Protein AF-A0A4Y2MC21-F1 (afdb_monomer_lite)

pLDDT: mean 85.49, std 12.64, range [47.5, 98.12]

Structure (mmCIF, N/CA/C/O backbone):
data_AF-A0A4Y2MC21-F1
#
_entry.id   AF-A0A4Y2MC21-F1
#
loop_
_atom_site.group_PDB
_atom_site.id
_atom_site.type_symbol
_atom_site.label_atom_id
_atom_site.label_alt_id
_atom_site.label_comp_id
_atom_site.label_asym_id
_atom_site.label_entity_id
_atom_site.label_seq_id
_atom_site.pdbx_PDB_ins_code
_atom_site.Cartn_x
_atom_site.Cartn_y
_atom_site.Cartn_z
_atom_site.occupancy
_atom_site.B_iso_or_equiv
_atom_site.auth_seq_id
_atom_site.auth_comp_id
_atom_site.auth_asym_id
_atom_site.auth_atom_id
_atom_site.pdbx_PDB_model_num
ATOM 1 N N . MET A 1 1 ? 19.719 -9.216 -19.765 1.00 50.78 1 MET A N 1
ATOM 2 C CA . MET A 1 1 ? 19.663 -10.379 -18.854 1.00 50.78 1 MET A CA 1
ATOM 3 C C . MET A 1 1 ? 19.117 -9.849 -17.539 1.00 50.78 1 MET A C 1
ATOM 5 O O . MET A 1 1 ? 19.668 -8.862 -17.078 1.00 50.78 1 MET A O 1
ATOM 9 N N . SER A 1 2 ? 18.000 -10.365 -17.019 1.00 60.88 2 SER A N 1
ATOM 10 C CA . SER A 1 2 ? 17.457 -9.847 -15.757 1.00 60.88 2 SER A CA 1
ATOM 11 C C . SER A 1 2 ? 18.135 -10.533 -14.575 1.00 60.88 2 SER A C 1
ATOM 13 O O . SER A 1 2 ? 18.215 -11.762 -14.547 1.00 60.88 2 SER A O 1
ATOM 15 N N . GLU A 1 3 ? 18.645 -9.746 -13.633 1.00 70.25 3 GLU A N 1
ATOM 16 C CA . GLU A 1 3 ? 19.321 -10.246 -12.440 1.00 70.25 3 GLU A CA 1
ATOM 17 C C . GLU A 1 3 ? 18.343 -10.295 -11.265 1.00 70.25 3 GLU A C 1
ATOM 19 O O . GLU A 1 3 ? 17.519 -9.396 -11.072 1.00 70.25 3 GLU A O 1
ATOM 24 N N . ARG A 1 4 ? 18.420 -11.375 -10.480 1.00 75.38 4 ARG A N 1
ATOM 25 C CA . ARG A 1 4 ? 17.656 -11.498 -9.239 1.00 75.38 4 ARG A CA 1
ATOM 26 C C . ARG A 1 4 ? 18.379 -10.742 -8.139 1.00 75.38 4 ARG A C 1
ATOM 28 O O . ARG A 1 4 ? 19.427 -11.182 -7.679 1.00 75.38 4 ARG A O 1
ATOM 35 N N . VAL A 1 5 ? 17.767 -9.667 -7.669 1.00 77.00 5 VAL A N 1
ATOM 36 C CA . VAL A 1 5 ? 18.330 -8.810 -6.628 1.00 77.00 5 VAL A CA 1
ATOM 37 C C . VAL A 1 5 ? 17.611 -8.989 -5.289 1.00 77.00 5 VAL A C 1
ATOM 39 O O . VAL A 1 5 ? 16.437 -9.378 -5.232 1.00 77.00 5 VAL A O 1
ATOM 42 N N . LYS A 1 6 ? 18.334 -8.723 -4.195 1.00 79.38 6 LYS A N 1
ATOM 43 C CA . LYS A 1 6 ? 17.819 -8.734 -2.816 1.00 79.38 6 LYS A CA 1
ATOM 44 C C . LYS A 1 6 ? 17.798 -7.319 -2.256 1.00 79.38 6 LYS A C 1
ATOM 46 O O . LYS A 1 6 ? 18.692 -6.536 -2.552 1.00 79.38 6 LYS A O 1
ATOM 51 N N . PHE A 1 7 ? 16.798 -7.017 -1.432 1.00 83.12 7 PHE A N 1
ATOM 52 C CA . PHE A 1 7 ? 16.705 -5.725 -0.757 1.00 83.12 7 PHE A CA 1
ATOM 53 C C . PHE A 1 7 ? 17.913 -5.458 0.150 1.00 83.12 7 PHE A C 1
ATOM 55 O O . PHE A 1 7 ? 18.452 -6.366 0.787 1.00 83.12 7 PHE A O 1
ATOM 62 N N . ARG A 1 8 ? 18.273 -4.182 0.265 1.00 82.00 8 ARG A N 1
ATOM 63 C CA . ARG A 1 8 ? 19.210 -3.657 1.256 1.00 82.00 8 ARG A CA 1
ATOM 64 C C . ARG A 1 8 ? 18.549 -3.559 2.622 1.00 82.00 8 ARG A C 1
ATOM 66 O O . ARG A 1 8 ? 17.757 -2.660 2.883 1.00 82.00 8 ARG A O 1
ATOM 73 N N . PHE A 1 9 ? 18.865 -4.500 3.499 1.00 81.94 9 PHE A N 1
ATOM 74 C CA . PHE A 1 9 ? 18.257 -4.576 4.829 1.00 81.94 9 PHE A CA 1
ATOM 75 C C . PHE A 1 9 ? 18.834 -3.562 5.823 1.00 81.94 9 PHE A C 1
ATOM 77 O O . PHE A 1 9 ? 18.177 -3.237 6.802 1.00 81.94 9 PHE A O 1
ATOM 84 N N . ASP A 1 10 ? 20.046 -3.063 5.573 1.00 80.50 10 ASP A N 1
ATOM 85 C CA . ASP A 1 10 ? 20.775 -2.118 6.430 1.00 80.50 10 ASP A CA 1
ATOM 86 C C . ASP A 1 10 ? 20.113 -0.735 6.534 1.00 80.50 10 ASP A C 1
ATOM 88 O O . ASP A 1 10 ? 20.423 0.029 7.444 1.00 80.50 10 ASP A O 1
ATOM 92 N N . LEU A 1 11 ? 19.195 -0.419 5.619 1.00 78.44 11 LEU A N 1
ATOM 93 C CA . LEU A 1 11 ? 18.495 0.865 5.557 1.00 78.44 11 LEU A CA 1
ATOM 94 C C . LEU A 1 11 ? 17.250 0.941 6.452 1.00 78.44 11 LEU A C 1
ATOM 96 O O . LEU A 1 11 ? 16.635 2.006 6.534 1.00 78.44 11 LEU A O 1
ATOM 100 N N . PHE A 1 12 ? 16.845 -0.170 7.071 1.00 84.94 12 PHE A N 1
ATOM 101 C CA . PHE A 1 12 ? 15.548 -0.300 7.733 1.00 84.94 12 PHE A CA 1
ATOM 102 C C . PHE A 1 12 ? 15.681 -0.873 9.141 1.00 84.94 12 PHE A C 1
ATOM 104 O O . PHE A 1 12 ? 16.667 -1.533 9.472 1.00 84.94 12 PHE A O 1
ATOM 111 N N . ASP A 1 13 ? 14.666 -0.637 9.974 1.00 84.56 13 ASP A N 1
ATOM 112 C CA . ASP A 1 13 ? 14.594 -1.274 11.285 1.00 84.56 13 ASP A CA 1
ATOM 113 C C . ASP A 1 13 ? 14.494 -2.814 11.150 1.00 84.56 13 ASP A C 1
ATOM 115 O O . ASP A 1 13 ? 14.076 -3.316 10.097 1.00 84.56 13 ASP A O 1
ATOM 119 N N . PRO A 1 14 ? 14.863 -3.580 12.195 1.00 87.56 14 PRO A N 1
ATOM 120 C CA . PRO A 1 14 ? 14.917 -5.040 12.137 1.00 87.56 14 PRO A CA 1
ATOM 121 C C . PRO A 1 14 ? 13.622 -5.716 11.674 1.00 87.56 14 PRO A C 1
ATOM 123 O O . PRO A 1 14 ? 13.685 -6.721 10.963 1.00 87.56 14 PRO A O 1
ATOM 126 N N . ASP A 1 15 ? 12.460 -5.172 12.035 1.00 87.88 15 ASP A N 1
ATOM 127 C CA . ASP A 1 15 ? 11.168 -5.766 11.710 1.00 87.88 15 ASP A CA 1
ATOM 128 C C . ASP A 1 15 ? 10.811 -5.548 10.237 1.00 87.88 15 ASP A C 1
ATOM 130 O O . ASP A 1 15 ? 10.404 -6.487 9.547 1.00 87.88 15 ASP A O 1
ATOM 134 N N . ILE A 1 16 ? 11.013 -4.332 9.716 1.00 90.56 16 ILE A N 1
ATOM 135 C CA . ILE A 1 16 ? 10.836 -4.053 8.284 1.00 90.56 16 ILE A CA 1
ATOM 136 C C . ILE A 1 16 ? 11.855 -4.850 7.468 1.00 90.56 16 ILE A C 1
ATOM 138 O O . ILE A 1 16 ? 11.488 -5.494 6.485 1.00 90.56 16 ILE A O 1
ATOM 142 N N . ALA A 1 17 ? 13.116 -4.894 7.902 1.00 90.00 17 ALA A N 1
ATOM 143 C CA . ALA A 1 17 ? 14.146 -5.710 7.272 1.00 90.00 17 ALA A CA 1
ATOM 144 C C . ALA A 1 17 ? 13.755 -7.196 7.214 1.00 90.00 17 ALA A C 1
ATOM 146 O O . ALA A 1 17 ? 14.005 -7.851 6.199 1.00 90.00 17 ALA A O 1
ATOM 147 N N . GLN A 1 18 ? 13.119 -7.735 8.259 1.00 90.38 18 GLN A N 1
ATOM 148 C CA . GLN A 1 18 ? 12.634 -9.114 8.260 1.00 90.38 18 GLN A CA 1
ATOM 149 C C . GLN A 1 18 ? 11.510 -9.328 7.239 1.00 90.38 18 GLN A C 1
ATOM 151 O O . GLN A 1 18 ? 11.563 -10.290 6.472 1.00 90.38 18 GLN A O 1
ATOM 156 N N . ILE A 1 19 ? 10.552 -8.399 7.144 1.00 91.12 19 ILE A N 1
ATOM 157 C CA . ILE A 1 19 ? 9.501 -8.448 6.115 1.00 91.12 19 ILE A CA 1
ATOM 158 C C . ILE A 1 19 ? 10.122 -8.488 4.713 1.00 91.12 19 ILE A C 1
ATOM 160 O O . ILE A 1 19 ? 9.703 -9.296 3.883 1.00 91.12 19 ILE A O 1
ATOM 164 N N . LEU A 1 20 ? 11.140 -7.660 4.452 1.00 89.75 20 LEU A N 1
ATOM 165 C CA . LEU A 1 20 ? 11.838 -7.627 3.162 1.00 89.75 20 LEU A CA 1
ATOM 166 C C . LEU A 1 20 ? 12.602 -8.928 2.867 1.00 89.75 20 LEU A C 1
ATOM 168 O O . LEU A 1 20 ? 12.640 -9.354 1.713 1.00 89.75 20 LEU A O 1
ATOM 172 N N . LYS A 1 21 ? 13.190 -9.583 3.880 1.00 87.19 21 LYS A N 1
ATOM 173 C CA . LYS A 1 21 ? 13.872 -10.886 3.728 1.00 87.19 21 LYS A CA 1
ATOM 174 C C . LYS A 1 21 ? 12.912 -12.008 3.347 1.00 87.19 21 LYS A C 1
ATOM 176 O O . LYS A 1 21 ? 13.279 -12.880 2.562 1.00 87.19 21 LYS A O 1
ATOM 181 N N . ASP A 1 22 ? 11.695 -11.972 3.881 1.00 84.31 22 ASP A N 1
ATOM 182 C CA . ASP A 1 22 ? 10.669 -12.992 3.639 1.00 84.31 22 ASP A CA 1
ATOM 183 C C . ASP A 1 22 ? 9.989 -12.845 2.264 1.00 84.31 22 ASP A C 1
ATOM 185 O O . ASP A 1 22 ? 9.180 -13.691 1.850 1.00 84.31 22 ASP A O 1
ATOM 189 N N . CYS A 1 23 ? 10.297 -11.761 1.550 1.00 79.56 23 CYS A N 1
ATOM 190 C CA . CYS A 1 23 ? 9.799 -11.488 0.213 1.00 79.56 23 CYS A CA 1
ATOM 191 C C . CYS A 1 23 ? 10.636 -12.194 -0.862 1.00 79.56 23 CYS A C 1
ATOM 193 O O . CYS A 1 23 ? 11.843 -12.391 -0.739 1.00 79.56 23 CYS A O 1
ATOM 195 N N . SER A 1 24 ? 9.974 -12.589 -1.952 1.00 65.81 24 SER A N 1
ATOM 196 C CA . SER A 1 24 ? 10.647 -13.133 -3.136 1.00 65.81 24 SER A CA 1
ATOM 197 C C . SER A 1 24 ? 11.583 -12.092 -3.767 1.00 65.81 24 SER A C 1
ATOM 199 O O . SER A 1 24 ? 11.351 -10.891 -3.646 1.00 65.81 24 SER A O 1
ATOM 201 N N . TYR A 1 25 ? 12.624 -12.558 -4.463 1.00 66.38 25 TYR A N 1
ATOM 202 C CA . TYR A 1 25 ? 13.549 -11.703 -5.216 1.00 66.38 25 TYR A CA 1
ATOM 203 C C . TYR A 1 25 ? 12.811 -10.854 -6.266 1.00 66.38 25 TYR A C 1
ATOM 205 O O . TYR A 1 25 ? 11.830 -11.307 -6.862 1.00 66.38 25 TYR A O 1
ATOM 213 N N . ILE A 1 26 ? 13.327 -9.651 -6.534 1.00 76.94 26 ILE A N 1
ATOM 214 C CA . ILE A 1 26 ? 12.920 -8.847 -7.693 1.00 76.94 26 ILE A CA 1
ATOM 215 C C . ILE A 1 26 ? 13.870 -9.119 -8.850 1.00 76.94 26 ILE A C 1
ATOM 217 O O . ILE A 1 26 ? 15.052 -9.381 -8.657 1.00 76.94 26 ILE A O 1
ATOM 221 N N . SER A 1 27 ? 13.324 -9.078 -10.058 1.00 77.06 27 SER A N 1
ATOM 222 C CA . SER A 1 27 ? 14.065 -9.083 -11.314 1.00 77.06 27 SER A CA 1
ATOM 223 C C . SER A 1 27 ? 14.254 -7.639 -11.792 1.00 77.06 27 SER A C 1
ATOM 225 O O . SER A 1 27 ? 13.263 -6.956 -12.046 1.00 77.06 27 SER A O 1
ATOM 227 N N . LEU A 1 28 ? 15.505 -7.174 -11.873 1.00 77.88 28 LEU A N 1
ATOM 228 C CA . LEU A 1 28 ? 15.868 -5.889 -12.487 1.00 77.88 28 LEU A CA 1
ATOM 229 C C . LEU A 1 28 ? 16.612 -6.111 -13.816 1.00 77.88 28 LEU A C 1
ATOM 231 O O . LEU A 1 28 ? 17.247 -7.159 -13.978 1.00 77.88 28 LEU A O 1
ATOM 235 N N . PRO A 1 29 ? 16.550 -5.170 -14.777 1.00 85.69 29 PRO A N 1
ATOM 236 C CA . PRO A 1 29 ? 15.648 -4.015 -14.815 1.00 85.69 29 PRO A CA 1
ATOM 237 C C . PRO A 1 29 ? 14.179 -4.447 -14.965 1.00 85.69 29 PRO A C 1
ATOM 239 O O . PRO A 1 29 ? 13.898 -5.559 -15.417 1.00 85.69 29 PRO A O 1
ATOM 242 N N . PHE A 1 30 ? 13.236 -3.579 -14.597 1.00 88.62 30 PHE A N 1
ATOM 243 C CA . PHE A 1 30 ? 11.820 -3.833 -14.852 1.00 88.62 30 PHE A CA 1
ATOM 244 C C . PHE A 1 30 ? 11.526 -3.702 -16.346 1.00 88.62 30 PHE A C 1
ATOM 246 O O . PHE A 1 30 ? 11.812 -2.677 -16.962 1.00 88.62 30 PHE A O 1
ATOM 253 N N . VAL A 1 31 ? 10.930 -4.748 -16.917 1.00 90.81 31 VAL A N 1
ATOM 254 C CA . VAL A 1 31 ? 10.482 -4.794 -18.315 1.00 90.81 31 VAL A CA 1
ATOM 255 C C . VAL A 1 31 ? 9.034 -5.279 -18.330 1.00 90.81 31 VAL A C 1
ATOM 257 O O . VAL A 1 31 ? 8.730 -6.416 -18.687 1.00 90.81 31 VAL A O 1
ATOM 260 N N . LEU A 1 32 ? 8.132 -4.431 -17.838 1.00 93.06 32 LEU A N 1
ATOM 261 C CA . LEU A 1 32 ? 6.708 -4.732 -17.752 1.00 93.06 32 LEU A CA 1
ATOM 262 C C . LEU A 1 32 ? 6.048 -4.429 -19.104 1.00 93.06 32 LEU A C 1
ATOM 264 O O . LEU A 1 32 ? 5.991 -3.279 -19.537 1.00 93.06 32 LEU A O 1
ATOM 268 N N . SER A 1 33 ? 5.565 -5.463 -19.793 1.00 93.75 33 SER A N 1
ATOM 269 C CA . SER A 1 33 ? 4.991 -5.329 -21.136 1.00 93.75 33 SER A CA 1
ATOM 270 C C . SER A 1 33 ? 3.695 -4.506 -21.140 1.00 93.75 33 SER A C 1
ATOM 272 O O . SER A 1 33 ? 2.849 -4.629 -20.255 1.00 93.75 33 SER A O 1
ATOM 274 N N . GLY A 1 34 ? 3.511 -3.652 -22.149 1.00 92.06 34 GLY A N 1
ATOM 275 C CA . GLY A 1 34 ? 2.347 -2.756 -22.233 1.00 92.06 34 GLY A CA 1
ATOM 276 C C . GLY A 1 34 ? 2.368 -1.578 -21.247 1.00 92.06 34 GLY A C 1
ATOM 277 O O . GLY A 1 34 ? 1.382 -0.846 -21.156 1.00 92.06 34 GLY A O 1
ATOM 278 N N . VAL A 1 35 ? 3.484 -1.389 -20.538 1.00 95.75 35 VAL A N 1
ATOM 279 C CA . VAL A 1 35 ? 3.836 -0.169 -19.802 1.00 95.75 35 VAL A CA 1
ATOM 280 C C . VAL A 1 35 ? 4.885 0.588 -20.617 1.00 95.75 35 VAL A C 1
ATOM 282 O O . VAL A 1 35 ? 5.753 -0.029 -21.230 1.00 95.75 35 VAL A O 1
ATOM 285 N N . ASN A 1 36 ? 4.812 1.919 -20.631 1.00 93.00 36 ASN A N 1
ATOM 286 C CA . ASN A 1 36 ? 5.760 2.768 -21.355 1.00 93.00 36 ASN A CA 1
ATOM 287 C C . ASN A 1 36 ? 7.218 2.519 -20.917 1.00 93.00 36 ASN A C 1
ATOM 289 O O . ASN A 1 36 ? 7.506 2.423 -19.722 1.00 93.00 36 ASN A O 1
ATOM 293 N N . ASP A 1 37 ? 8.149 2.514 -21.876 1.00 94.94 37 ASP A N 1
ATOM 294 C CA . ASP A 1 37 ? 9.582 2.289 -21.620 1.00 94.94 37 ASP A CA 1
ATOM 295 C C . ASP A 1 37 ? 10.174 3.303 -20.637 1.00 94.94 37 ASP A C 1
ATOM 297 O O . ASP A 1 37 ? 10.996 2.957 -19.790 1.00 94.94 37 ASP A O 1
ATOM 301 N N . GLU A 1 38 ? 9.717 4.555 -20.692 1.00 95.00 38 GLU A N 1
ATOM 302 C CA . GLU A 1 38 ? 10.152 5.589 -19.758 1.00 95.00 38 GLU A CA 1
ATOM 303 C C . GLU A 1 38 ? 9.727 5.293 -18.314 1.00 95.00 38 GLU A C 1
ATOM 305 O O . GLU A 1 38 ? 10.533 5.459 -17.399 1.00 95.00 38 GLU A O 1
ATOM 310 N N . VAL A 1 39 ? 8.509 4.779 -18.109 1.00 96.50 39 VAL A N 1
ATOM 311 C CA . VAL A 1 39 ? 8.020 4.369 -16.784 1.00 96.50 39 VAL A CA 1
ATOM 312 C C . VAL A 1 39 ? 8.807 3.161 -16.280 1.00 96.50 39 VAL A C 1
ATOM 314 O O . VAL A 1 39 ? 9.244 3.160 -15.132 1.00 96.50 39 VAL A O 1
ATOM 317 N N . ASN A 1 40 ? 9.061 2.168 -17.141 1.00 95.44 40 ASN A N 1
ATOM 318 C CA . ASN A 1 40 ? 9.906 1.014 -16.815 1.00 95.44 40 ASN A CA 1
ATOM 319 C C . ASN A 1 40 ? 11.327 1.442 -16.403 1.00 95.44 40 ASN A C 1
ATOM 321 O O . ASN A 1 40 ? 11.850 0.978 -15.386 1.00 95.44 40 ASN A O 1
ATOM 325 N N . ARG A 1 41 ? 11.939 2.372 -17.147 1.00 94.38 41 ARG A N 1
ATOM 326 C CA . ARG A 1 41 ? 13.271 2.925 -16.854 1.00 94.38 41 ARG A CA 1
ATOM 327 C C . ARG A 1 41 ? 13.290 3.698 -15.535 1.00 94.38 41 ARG A C 1
ATOM 329 O O . ARG A 1 41 ? 14.200 3.505 -14.731 1.00 94.38 41 ARG A O 1
ATOM 336 N N . LEU A 1 42 ? 12.297 4.557 -15.302 1.00 94.88 42 LEU A N 1
ATOM 337 C CA . LEU A 1 42 ? 12.211 5.370 -14.090 1.00 94.88 42 LEU A CA 1
ATOM 338 C C . LEU A 1 42 ? 11.998 4.490 -12.852 1.00 94.88 42 LEU A C 1
ATOM 340 O O . LEU A 1 42 ? 12.753 4.600 -11.888 1.00 94.88 42 LEU A O 1
ATOM 344 N N . LEU A 1 43 ? 11.056 3.543 -12.924 1.00 95.12 43 LEU A N 1
ATOM 345 C CA . LEU A 1 43 ? 10.793 2.571 -11.863 1.00 95.12 43 LEU A CA 1
ATOM 346 C C . LEU A 1 43 ? 12.020 1.698 -11.568 1.00 95.12 43 LEU A C 1
ATOM 348 O O . LEU A 1 43 ? 12.308 1.427 -10.403 1.00 95.12 43 LEU A O 1
ATOM 352 N N . THR A 1 44 ? 12.758 1.283 -12.603 1.00 92.94 44 THR A N 1
ATOM 353 C CA . THR A 1 44 ? 14.020 0.540 -12.450 1.00 92.94 44 THR A CA 1
ATOM 354 C C . THR A 1 44 ? 15.030 1.352 -11.653 1.00 92.94 44 THR A C 1
ATOM 356 O O . THR A 1 44 ? 15.528 0.864 -10.642 1.00 92.94 44 THR A O 1
ATOM 359 N N . GLY A 1 45 ? 15.262 2.609 -12.042 1.00 91.50 45 GLY A N 1
ATOM 360 C CA . GLY A 1 45 ? 16.191 3.487 -11.334 1.00 91.50 45 GLY A CA 1
ATOM 361 C C . GLY A 1 45 ? 15.782 3.767 -9.883 1.00 91.50 45 GLY A C 1
ATOM 362 O O . GLY A 1 45 ? 16.647 3.911 -9.024 1.00 91.50 45 GLY A O 1
ATOM 363 N N . CYS A 1 46 ? 14.479 3.822 -9.582 1.00 92.25 46 CYS A N 1
ATOM 364 C CA . CYS A 1 46 ? 13.992 3.907 -8.202 1.00 92.25 46 CYS A CA 1
ATOM 365 C C . CYS A 1 46 ? 14.253 2.617 -7.420 1.00 92.25 46 CYS A C 1
ATOM 367 O O . CYS A 1 46 ? 14.656 2.673 -6.261 1.00 92.25 46 CYS A O 1
ATOM 369 N N . GLY A 1 47 ? 14.032 1.461 -8.051 1.00 90.12 47 GLY A N 1
ATOM 370 C CA . GLY A 1 47 ? 14.307 0.160 -7.456 1.00 90.12 47 GLY A CA 1
ATOM 371 C C . GLY A 1 47 ? 15.776 0.021 -7.075 1.00 90.12 47 GLY A C 1
ATOM 372 O O . GLY A 1 47 ? 16.071 -0.337 -5.941 1.00 90.12 47 GLY A O 1
ATOM 373 N N . GLU A 1 48 ? 16.693 0.356 -7.986 1.00 88.12 48 GLU A N 1
ATOM 374 C CA . GLU A 1 48 ? 18.145 0.219 -7.798 1.00 88.12 48 GLU A CA 1
ATOM 375 C C . GLU A 1 48 ? 18.660 0.823 -6.482 1.00 88.12 48 GLU A C 1
ATOM 377 O O . GLU A 1 48 ? 19.520 0.212 -5.855 1.00 88.12 48 GLU A O 1
ATOM 382 N N . VAL A 1 49 ? 18.082 1.935 -6.001 1.00 87.94 49 VAL A N 1
ATOM 383 C CA . VAL A 1 49 ? 18.405 2.558 -4.695 1.00 87.94 49 VAL A CA 1
ATOM 384 C C . VAL A 1 49 ? 18.304 1.568 -3.524 1.00 87.94 49 VAL A C 1
ATOM 386 O O . VAL A 1 49 ? 19.055 1.653 -2.550 1.00 87.94 49 VAL A O 1
ATOM 389 N N . PHE A 1 50 ? 17.388 0.605 -3.619 1.00 86.81 50 PHE A N 1
ATOM 390 C CA . PHE A 1 50 ? 17.084 -0.368 -2.575 1.00 86.81 50 PHE A CA 1
ATOM 391 C C . PHE A 1 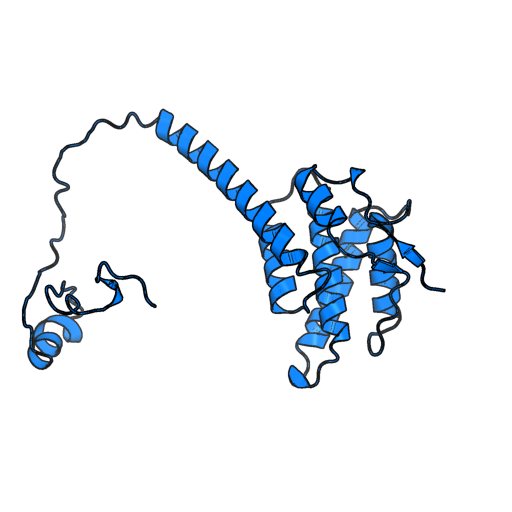50 ? 17.720 -1.744 -2.799 1.00 86.81 50 PHE A C 1
ATOM 393 O O . PHE A 1 50 ? 17.543 -2.616 -1.946 1.00 86.81 50 PHE A O 1
ATOM 400 N N . PHE A 1 51 ? 18.445 -1.960 -3.901 1.00 81.50 51 PHE A N 1
ATOM 401 C CA . PHE A 1 51 ? 18.997 -3.273 -4.271 1.00 81.50 51 PHE A CA 1
ATOM 402 C C . PHE A 1 51 ? 20.506 -3.271 -4.492 1.00 81.50 51 PHE A C 1
ATOM 404 O O . PHE A 1 51 ? 21.184 -4.183 -4.030 1.00 81.50 51 PHE A O 1
ATOM 411 N N . ASP A 1 52 ? 21.029 -2.258 -5.175 1.00 69.31 52 ASP A N 1
ATOM 412 C CA . ASP A 1 52 ? 22.445 -2.147 -5.515 1.00 69.31 52 ASP A CA 1
ATOM 413 C C . ASP A 1 52 ? 22.975 -0.801 -4.996 1.00 69.31 52 ASP A C 1
ATOM 415 O O . ASP A 1 52 ? 22.194 0.083 -4.644 1.00 69.31 52 ASP A O 1
ATOM 419 N N . ARG A 1 53 ? 24.291 -0.613 -4.864 1.00 59.06 53 ARG A N 1
ATOM 420 C CA . ARG A 1 53 ? 24.892 0.654 -4.390 1.00 59.06 53 ARG A CA 1
ATOM 421 C C . ARG A 1 53 ? 24.735 1.784 -5.431 1.00 59.06 53 ARG A C 1
ATOM 423 O O . ARG A 1 53 ? 25.728 2.366 -5.858 1.00 59.06 53 ARG A O 1
ATOM 430 N N . ASN A 1 54 ? 23.510 2.104 -5.851 1.00 58.59 54 ASN A N 1
ATOM 431 C CA . ASN A 1 54 ? 23.236 3.196 -6.775 1.00 58.59 54 ASN A CA 1
ATOM 432 C C . ASN A 1 54 ? 23.221 4.546 -6.032 1.00 58.59 54 ASN A C 1
ATOM 434 O O . ASN A 1 54 ? 22.663 4.689 -4.947 1.00 58.59 54 ASN A O 1
ATOM 438 N N . THR A 1 55 ? 23.878 5.529 -6.642 1.00 54.59 55 THR A N 1
ATOM 439 C CA . THR A 1 55 ? 24.221 6.874 -6.158 1.00 54.59 55 THR A CA 1
ATOM 440 C C . THR A 1 55 ? 23.061 7.871 -6.188 1.00 54.59 55 THR A C 1
ATOM 442 O O . THR A 1 55 ? 23.252 9.042 -5.857 1.00 54.59 55 THR A O 1
ATOM 445 N N . LYS A 1 56 ? 21.857 7.442 -6.589 1.00 62.66 56 LYS A N 1
ATOM 446 C CA . LYS A 1 56 ? 20.667 8.296 -6.569 1.00 62.66 56 LYS A CA 1
ATOM 447 C C . LYS A 1 56 ? 20.279 8.639 -5.131 1.00 62.66 56 LYS A C 1
ATOM 449 O O . LYS A 1 56 ? 19.990 7.761 -4.322 1.00 62.66 56 LYS A O 1
ATOM 454 N N . ASP A 1 57 ? 20.225 9.936 -4.850 1.00 78.94 57 ASP A N 1
ATOM 455 C CA . ASP A 1 57 ? 19.700 10.476 -3.599 1.00 78.94 57 ASP A CA 1
ATOM 456 C C . ASP A 1 57 ? 18.236 10.030 -3.385 1.00 78.94 57 ASP A C 1
ATOM 458 O O . ASP A 1 57 ? 17.430 10.007 -4.324 1.00 78.94 57 ASP A O 1
ATOM 462 N N . LEU A 1 58 ? 17.876 9.701 -2.139 1.00 85.88 58 LEU A N 1
ATOM 463 C CA . LEU A 1 58 ? 16.509 9.381 -1.717 1.00 85.88 58 LEU A CA 1
ATOM 464 C C . LEU A 1 58 ? 15.523 10.498 -2.086 1.00 85.88 58 LEU A C 1
ATOM 466 O O . LEU A 1 58 ? 14.356 10.212 -2.359 1.00 85.88 58 LEU A O 1
ATOM 470 N N . ILE A 1 59 ? 15.983 11.754 -2.128 1.00 87.12 59 ILE A N 1
ATOM 471 C CA . ILE A 1 59 ? 15.177 12.902 -2.566 1.00 87.12 59 ILE A CA 1
ATOM 472 C C . ILE A 1 59 ? 14.803 12.763 -4.046 1.00 87.12 59 ILE A C 1
ATOM 474 O O . ILE A 1 59 ? 13.624 12.857 -4.395 1.00 87.12 59 ILE A O 1
ATOM 478 N N . GLN A 1 60 ? 15.778 12.476 -4.915 1.00 90.38 60 GLN A N 1
ATOM 479 C CA . GLN A 1 60 ? 15.512 12.265 -6.338 1.00 90.38 60 GLN A CA 1
ATOM 480 C C . GLN A 1 60 ? 14.626 11.036 -6.553 1.00 90.38 60 GLN A C 1
ATOM 482 O O . GLN A 1 60 ? 13.666 11.103 -7.315 1.00 90.38 60 GLN A O 1
ATOM 487 N N . CYS A 1 61 ? 14.891 9.942 -5.832 1.00 92.25 61 CYS A N 1
ATOM 488 C CA . CYS A 1 61 ? 14.061 8.740 -5.887 1.00 92.25 61 CYS A CA 1
ATOM 489 C C . CYS A 1 61 ? 12.598 9.051 -5.534 1.00 92.25 61 CYS A C 1
ATOM 491 O O . CYS A 1 61 ? 11.685 8.639 -6.245 1.00 92.25 61 CYS A O 1
ATOM 493 N N . ARG A 1 62 ? 12.357 9.853 -4.490 1.00 92.00 62 ARG A N 1
ATOM 494 C CA . ARG A 1 62 ? 11.008 10.273 -4.083 1.00 92.00 62 ARG A CA 1
ATOM 495 C C . ARG A 1 62 ? 10.295 11.089 -5.167 1.00 92.00 62 ARG A C 1
ATOM 497 O O . ARG A 1 62 ? 9.097 10.890 -5.372 1.00 92.00 62 ARG A O 1
ATOM 504 N N . ASN A 1 63 ? 11.010 11.982 -5.851 1.00 93.88 63 ASN A N 1
ATOM 505 C CA . ASN A 1 63 ? 10.463 12.773 -6.956 1.00 93.88 63 ASN A CA 1
ATOM 506 C C . ASN A 1 63 ? 10.130 11.893 -8.167 1.00 93.88 63 ASN A C 1
ATOM 508 O O . ASN A 1 63 ? 9.019 11.969 -8.689 1.00 93.88 63 ASN A O 1
ATOM 512 N N . ASP A 1 64 ? 11.047 11.006 -8.553 1.00 95.75 64 ASP A N 1
ATOM 513 C CA . ASP A 1 64 ? 10.853 10.037 -9.636 1.00 95.75 64 ASP A CA 1
ATOM 514 C C . ASP A 1 64 ? 9.632 9.139 -9.352 1.00 95.75 64 ASP A C 1
ATOM 516 O O . ASP A 1 64 ? 8.768 8.953 -10.206 1.00 95.75 64 ASP A O 1
ATOM 520 N N . LEU A 1 65 ? 9.494 8.646 -8.116 1.00 96.75 65 LEU A N 1
ATOM 521 C CA . LEU A 1 65 ? 8.356 7.826 -7.690 1.00 96.75 65 LEU A CA 1
ATOM 522 C C . LEU A 1 65 ? 7.028 8.578 -7.729 1.00 96.75 65 LEU A C 1
ATOM 524 O O . LEU A 1 65 ? 6.001 7.974 -8.032 1.00 96.75 65 LEU A O 1
ATOM 528 N N . LYS A 1 66 ? 7.028 9.883 -7.430 1.00 96.50 66 LYS A N 1
ATOM 529 C CA . LYS A 1 66 ? 5.830 10.715 -7.577 1.00 96.50 66 LYS A CA 1
ATOM 530 C C . LYS A 1 66 ? 5.381 10.741 -9.039 1.00 96.50 66 LYS A C 1
ATOM 532 O O . LYS A 1 66 ? 4.221 10.457 -9.302 1.00 96.50 66 LYS A O 1
ATOM 537 N N . ILE A 1 67 ? 6.308 10.968 -9.969 1.00 97.50 67 ILE A N 1
ATOM 538 C CA . ILE A 1 67 ? 6.022 10.963 -11.411 1.00 97.50 67 ILE A CA 1
ATOM 539 C C . ILE A 1 67 ? 5.467 9.600 -11.852 1.00 97.50 67 ILE A C 1
ATOM 541 O O . ILE A 1 67 ? 4.441 9.542 -12.526 1.00 97.50 67 ILE A O 1
ATOM 545 N N . VAL A 1 68 ? 6.103 8.494 -11.439 1.00 98.00 68 VAL A N 1
ATOM 546 C CA . VAL A 1 68 ? 5.627 7.137 -11.768 1.00 98.00 68 VAL A CA 1
ATOM 547 C C . VAL A 1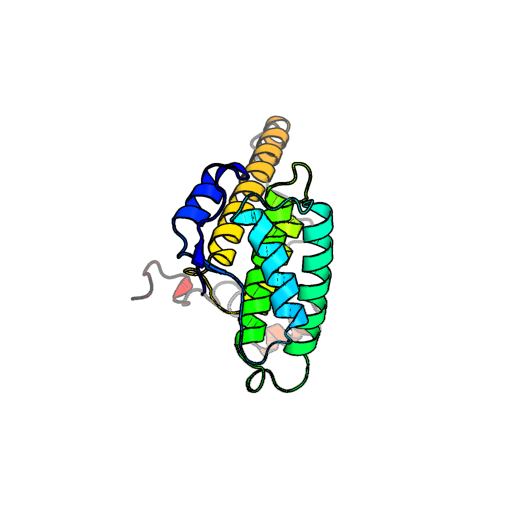 68 ? 4.209 6.900 -11.243 1.00 98.00 68 VAL A C 1
ATOM 549 O O . VAL A 1 68 ? 3.375 6.361 -11.972 1.00 98.00 68 VAL A O 1
ATOM 552 N N . LEU A 1 69 ? 3.927 7.289 -9.996 1.00 98.12 69 LEU A N 1
ATOM 553 C CA . LEU A 1 69 ? 2.606 7.126 -9.388 1.00 98.12 69 LEU A CA 1
ATOM 554 C C . LEU A 1 69 ? 1.542 7.972 -10.087 1.00 98.12 69 LEU A C 1
ATOM 556 O O . LEU A 1 69 ? 0.459 7.446 -10.326 1.00 98.12 69 LEU A O 1
ATOM 560 N N . ASP A 1 70 ? 1.846 9.222 -10.440 1.00 97.75 70 ASP A N 1
ATOM 561 C CA . ASP A 1 70 ? 0.908 10.129 -11.111 1.00 97.75 70 ASP A CA 1
ATOM 562 C C . ASP A 1 70 ? 0.533 9.577 -12.501 1.00 97.75 70 ASP A C 1
ATOM 564 O O . ASP A 1 70 ? -0.646 9.347 -12.778 1.00 97.75 70 ASP A O 1
ATOM 568 N N . ILE A 1 71 ? 1.527 9.208 -13.323 1.00 97.00 71 ILE A N 1
ATOM 569 C CA . ILE A 1 71 ? 1.300 8.594 -14.647 1.00 97.00 71 ILE A CA 1
ATOM 570 C C . ILE A 1 71 ? 0.502 7.292 -14.519 1.00 97.00 71 ILE A C 1
ATOM 572 O O . ILE A 1 71 ? -0.429 7.029 -15.281 1.00 97.00 71 ILE A O 1
ATOM 576 N N . THR A 1 72 ? 0.873 6.441 -13.562 1.00 97.25 72 THR A N 1
ATOM 577 C CA . THR A 1 72 ? 0.218 5.142 -13.391 1.00 97.25 72 THR A CA 1
ATOM 578 C C . THR A 1 72 ? -1.211 5.308 -12.887 1.00 97.25 72 THR A C 1
ATOM 580 O O . THR A 1 72 ? -2.096 4.594 -13.349 1.00 97.25 72 THR A O 1
ATOM 583 N N . TRP A 1 73 ? -1.465 6.258 -11.983 1.00 97.19 73 TRP A N 1
ATOM 584 C CA . TRP A 1 73 ? -2.811 6.573 -11.513 1.00 97.19 73 TRP A CA 1
ATOM 585 C C . TRP A 1 73 ? -3.706 7.015 -12.672 1.00 97.19 73 TRP A C 1
ATOM 587 O O . TRP A 1 73 ? -4.809 6.489 -12.814 1.00 97.19 73 TRP A O 1
ATOM 597 N N . GLU A 1 74 ? -3.223 7.903 -13.544 1.00 96.12 74 GLU A N 1
ATOM 598 C CA . GLU A 1 74 ? -3.963 8.319 -14.741 1.00 96.12 74 GLU A CA 1
ATOM 599 C C . GLU A 1 74 ? -4.281 7.121 -15.643 1.00 96.12 74 GLU A C 1
ATOM 601 O O . GLU A 1 74 ? -5.423 6.948 -16.075 1.00 96.12 74 GLU A O 1
ATOM 606 N N . LYS A 1 75 ? -3.301 6.238 -15.882 1.00 95.38 75 LYS A N 1
ATOM 607 C CA . LYS A 1 75 ? -3.496 5.032 -16.702 1.00 95.38 75 LYS A CA 1
ATOM 608 C C . LYS A 1 75 ? -4.492 4.049 -16.104 1.00 95.38 75 LYS A C 1
ATOM 610 O O . LYS A 1 75 ? -5.290 3.484 -16.844 1.00 95.38 75 LYS A O 1
ATOM 615 N N . LEU A 1 76 ? -4.471 3.866 -14.788 1.00 95.75 76 LEU A N 1
ATOM 616 C CA . LEU A 1 76 ? -5.407 2.999 -14.074 1.00 95.75 76 LEU A CA 1
ATOM 617 C C . LEU A 1 76 ? -6.844 3.537 -14.095 1.00 95.75 76 LEU A C 1
ATOM 619 O O . LEU A 1 76 ? -7.786 2.749 -14.100 1.00 95.75 76 LEU A O 1
ATOM 623 N N . ASN A 1 77 ? -7.008 4.860 -14.137 1.00 94.56 77 ASN A N 1
ATOM 624 C CA . ASN A 1 77 ? -8.310 5.527 -14.115 1.00 94.56 77 ASN A CA 1
ATOM 625 C C . ASN A 1 77 ? -8.791 5.976 -15.507 1.00 94.56 77 ASN A C 1
ATOM 627 O O . ASN A 1 77 ? -9.802 6.667 -15.621 1.00 94.56 77 ASN A O 1
ATOM 631 N N . THR A 1 78 ? -8.100 5.565 -16.575 1.00 92.06 78 THR A N 1
ATOM 632 C CA . THR A 1 78 ? -8.529 5.813 -17.955 1.00 92.06 78 THR A CA 1
ATOM 633 C C . THR A 1 78 ? -9.288 4.602 -18.499 1.00 92.06 78 THR A C 1
ATOM 635 O O . THR A 1 78 ? -8.709 3.541 -18.723 1.00 92.06 78 THR A O 1
ATOM 638 N N . GLY A 1 79 ? -10.580 4.777 -18.782 1.00 88.75 79 GLY A N 1
ATOM 639 C CA . GLY A 1 79 ? -11.426 3.733 -19.370 1.00 88.75 79 GLY A CA 1
ATOM 640 C C . GLY A 1 79 ? -11.949 2.715 -18.351 1.00 88.75 79 GLY A C 1
ATOM 641 O O . GLY A 1 79 ? -12.070 2.999 -17.160 1.00 88.75 79 GLY A O 1
ATOM 642 N N . HIS A 1 80 ? -12.324 1.523 -18.821 1.00 90.12 80 HIS A N 1
ATOM 643 C CA . HIS A 1 80 ? -12.859 0.478 -17.949 1.00 90.12 80 HIS A CA 1
ATOM 644 C C . HIS A 1 80 ? -11.741 -0.299 -17.247 1.00 90.12 80 HIS A C 1
ATOM 646 O O . HIS A 1 80 ? -10.867 -0.876 -17.886 1.00 90.12 80 HIS A O 1
ATOM 652 N N . TRP A 1 81 ? -11.844 -0.417 -15.921 1.00 89.06 81 TRP A N 1
ATOM 653 C CA . TRP A 1 81 ? -10.859 -1.083 -15.058 1.00 89.06 81 TRP A CA 1
ATOM 654 C C . TRP A 1 81 ? -10.445 -2.494 -15.508 1.00 89.06 81 TRP A C 1
ATOM 656 O O . TRP A 1 81 ? -9.294 -2.897 -15.333 1.00 89.06 81 TRP A O 1
ATOM 666 N N . LYS A 1 82 ? -11.387 -3.257 -16.078 1.00 90.38 82 LYS A N 1
ATOM 667 C CA . LYS A 1 82 ? -11.168 -4.629 -16.569 1.00 90.38 82 LYS A CA 1
ATOM 668 C C . LYS A 1 82 ? -10.236 -4.699 -17.786 1.00 90.38 82 LYS A C 1
ATOM 670 O O . LYS A 1 82 ? -9.608 -5.731 -17.988 1.00 90.38 82 LYS A O 1
ATOM 675 N N . ASP A 1 83 ? -10.155 -3.620 -18.561 1.00 92.12 83 ASP A N 1
ATOM 676 C CA . ASP A 1 83 ? -9.393 -3.551 -19.811 1.00 92.12 83 ASP A CA 1
ATOM 677 C C . ASP A 1 83 ? -7.987 -2.967 -19.578 1.00 92.12 83 ASP A C 1
ATOM 679 O O . ASP A 1 83 ? -7.137 -2.975 -20.468 1.00 92.12 83 ASP A O 1
ATOM 683 N N . VAL A 1 84 ? -7.712 -2.483 -18.361 1.00 92.00 84 VAL A N 1
ATOM 684 C CA . VAL A 1 84 ? -6.395 -1.973 -17.984 1.00 92.00 84 VAL A CA 1
ATOM 685 C C . VAL A 1 84 ? -5.415 -3.131 -17.816 1.00 92.00 84 VAL A C 1
ATOM 687 O O . VAL A 1 84 ? -5.640 -4.051 -17.027 1.00 92.00 84 VAL A O 1
ATOM 690 N N . ASN A 1 85 ? -4.285 -3.059 -18.524 1.00 94.06 85 ASN A N 1
ATOM 691 C CA . ASN A 1 85 ? -3.222 -4.055 -18.428 1.00 94.06 85 ASN A CA 1
ATOM 692 C C . ASN A 1 85 ? -2.739 -4.197 -16.971 1.00 94.06 85 ASN A C 1
ATOM 694 O O . ASN A 1 85 ? -2.350 -3.217 -16.331 1.00 94.06 85 ASN A O 1
ATOM 698 N N . ILE A 1 86 ? -2.724 -5.437 -16.469 1.00 94.69 86 ILE A N 1
ATOM 699 C CA . ILE A 1 86 ? -2.323 -5.794 -15.100 1.00 94.69 86 ILE A CA 1
ATOM 700 C C . ILE A 1 86 ? -0.939 -5.254 -14.716 1.00 94.69 86 ILE A C 1
ATOM 702 O O . ILE A 1 86 ? -0.692 -4.945 -13.553 1.00 94.69 86 ILE A O 1
ATOM 706 N N . ASN A 1 87 ? -0.053 -5.068 -15.693 1.00 96.00 87 ASN A N 1
ATOM 707 C CA . ASN A 1 87 ? 1.278 -4.532 -15.472 1.00 96.00 87 ASN A CA 1
ATOM 708 C C . ASN A 1 87 ? 1.267 -3.101 -14.929 1.00 96.00 87 ASN A C 1
ATOM 710 O O . ASN A 1 87 ? 2.113 -2.785 -14.099 1.00 96.00 87 ASN A O 1
ATOM 714 N N . TRP A 1 88 ? 0.274 -2.270 -15.267 1.00 96.81 88 TRP A N 1
ATOM 715 C CA . TRP A 1 88 ? 0.111 -0.958 -14.626 1.00 96.81 88 TRP A CA 1
ATOM 716 C C . TRP A 1 88 ? -0.216 -1.081 -13.133 1.00 96.81 88 TRP A C 1
ATOM 718 O O . TRP A 1 88 ? 0.256 -0.282 -12.329 1.00 96.81 88 TRP A O 1
ATOM 728 N N . ARG A 1 89 ? -0.945 -2.126 -12.725 1.00 96.56 89 ARG A N 1
ATOM 729 C CA . ARG A 1 89 ? -1.209 -2.393 -11.302 1.00 96.56 89 ARG A CA 1
ATOM 730 C C . ARG A 1 89 ? 0.052 -2.855 -10.575 1.00 96.56 89 ARG A C 1
ATOM 732 O O . ARG A 1 89 ? 0.298 -2.421 -9.452 1.00 96.56 89 ARG A O 1
ATOM 739 N N . TYR A 1 90 ? 0.887 -3.670 -11.225 1.00 96.25 90 TYR A N 1
ATOM 740 C CA . TYR A 1 90 ? 2.200 -4.030 -10.683 1.00 96.25 90 TYR A CA 1
ATOM 741 C C . TYR A 1 90 ? 3.131 -2.820 -10.554 1.00 96.25 90 TYR A C 1
ATOM 743 O O . TYR A 1 90 ? 3.785 -2.688 -9.519 1.00 96.25 90 TYR A O 1
ATOM 751 N N . VAL A 1 91 ? 3.151 -1.908 -11.537 1.00 97.12 91 VAL A N 1
ATOM 752 C CA . VAL A 1 91 ? 3.883 -0.631 -11.430 1.00 97.12 91 VAL A CA 1
ATOM 753 C C . VAL A 1 91 ? 3.413 0.147 -10.206 1.00 97.12 91 VAL A C 1
ATOM 755 O O . VAL A 1 91 ? 4.248 0.570 -9.412 1.00 97.12 91 VAL A O 1
ATOM 758 N N . TYR A 1 92 ? 2.098 0.294 -10.015 1.00 97.81 92 TYR A N 1
ATOM 759 C CA . TYR A 1 92 ? 1.559 1.061 -8.890 1.00 97.81 92 TYR A CA 1
ATOM 760 C C . TYR A 1 92 ? 1.960 0.452 -7.542 1.00 97.81 92 TYR A C 1
ATOM 762 O O . TYR A 1 92 ? 2.415 1.164 -6.650 1.00 97.81 92 TYR A O 1
ATOM 770 N N . THR A 1 93 ? 1.88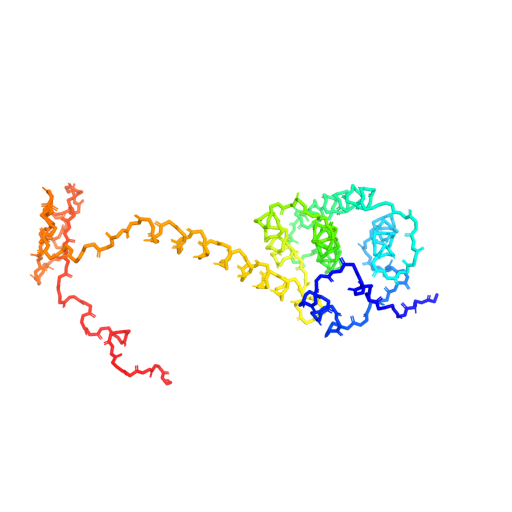4 -0.875 -7.402 1.00 97.06 93 THR A N 1
ATOM 771 C CA . THR A 1 93 ? 2.340 -1.576 -6.193 1.00 97.06 93 THR A CA 1
ATOM 772 C C . THR A 1 93 ? 3.833 -1.389 -5.937 1.00 97.06 93 THR A C 1
ATOM 774 O O . THR A 1 93 ? 4.217 -1.096 -4.805 1.00 97.06 93 THR A O 1
ATOM 777 N N . LEU A 1 94 ? 4.679 -1.541 -6.961 1.00 96.12 94 LEU A N 1
ATOM 778 C CA . LEU A 1 94 ? 6.130 -1.374 -6.834 1.00 96.12 94 LEU A CA 1
ATOM 779 C C . LEU A 1 94 ? 6.504 0.073 -6.489 1.00 96.12 94 LEU A C 1
ATOM 781 O O . LEU A 1 94 ? 7.299 0.298 -5.580 1.00 96.12 94 LEU A O 1
ATOM 785 N N . ALA A 1 95 ? 5.895 1.053 -7.157 1.00 97.50 95 ALA A N 1
ATOM 786 C CA . ALA A 1 95 ? 6.140 2.467 -6.897 1.00 97.50 95 ALA A CA 1
ATOM 787 C C . ALA A 1 95 ? 5.674 2.877 -5.489 1.00 97.50 95 ALA A C 1
ATOM 789 O O . ALA A 1 95 ? 6.410 3.555 -4.770 1.00 97.50 95 ALA A O 1
ATOM 790 N N . SER A 1 96 ? 4.500 2.412 -5.046 1.00 98.00 96 SER A N 1
ATOM 791 C CA . SER A 1 96 ? 4.035 2.619 -3.669 1.00 98.00 96 SER A CA 1
ATOM 792 C C . SER A 1 96 ? 4.975 1.981 -2.651 1.00 98.00 96 SER A C 1
ATOM 794 O O . SER A 1 96 ? 5.322 2.628 -1.665 1.00 98.00 96 SER A O 1
ATOM 796 N N . LEU A 1 97 ? 5.442 0.753 -2.901 1.00 95.94 97 LEU A N 1
ATOM 797 C CA . LEU A 1 97 ? 6.415 0.079 -2.041 1.00 95.94 97 LEU A CA 1
ATOM 798 C C . LEU A 1 97 ? 7.703 0.897 -1.923 1.00 95.94 97 LEU A C 1
ATOM 800 O O . LEU A 1 97 ? 8.120 1.216 -0.816 1.00 95.94 97 LEU A O 1
ATOM 804 N N . PHE A 1 98 ? 8.315 1.285 -3.039 1.00 94.75 98 PHE A N 1
ATOM 805 C CA . PHE A 1 98 ? 9.550 2.072 -3.020 1.00 94.75 98 PHE A CA 1
ATOM 806 C C . PHE A 1 98 ? 9.365 3.431 -2.346 1.00 94.75 98 PHE A C 1
ATOM 808 O O . PHE A 1 98 ? 10.245 3.874 -1.612 1.00 94.75 98 PHE A O 1
ATOM 815 N N . LYS A 1 99 ? 8.201 4.067 -2.506 1.00 95.62 99 LYS A N 1
ATOM 816 C CA . LYS A 1 99 ? 7.893 5.326 -1.819 1.00 95.62 99 LYS A CA 1
ATOM 817 C C . LYS A 1 99 ? 7.782 5.127 -0.311 1.00 95.62 99 LYS A C 1
ATOM 819 O O . LYS A 1 99 ? 8.335 5.925 0.439 1.00 95.62 99 LYS A O 1
ATOM 824 N N . VAL A 1 100 ? 7.127 4.055 0.129 1.00 95.25 100 VAL A N 1
ATOM 825 C CA . VAL A 1 100 ? 7.070 3.659 1.544 1.00 95.25 100 VAL A CA 1
ATOM 826 C C . VAL A 1 100 ? 8.473 3.411 2.091 1.00 95.25 100 VAL A C 1
ATOM 828 O O . VAL A 1 100 ? 8.807 3.938 3.147 1.00 95.25 100 VAL A O 1
ATOM 831 N N . LEU A 1 101 ? 9.329 2.701 1.353 1.00 92.50 101 LEU A N 1
ATOM 832 C CA . LEU A 1 101 ? 10.717 2.472 1.755 1.00 92.50 101 LEU A CA 1
ATOM 833 C C . LEU A 1 101 ? 11.517 3.785 1.849 1.00 92.50 101 LEU A C 1
ATOM 835 O O . LEU A 1 101 ? 12.204 3.996 2.842 1.00 92.50 101 LEU A O 1
ATOM 839 N N . CYS A 1 102 ? 11.364 4.721 0.902 1.00 91.69 102 CYS A N 1
ATOM 840 C CA . CYS A 1 102 ? 11.972 6.057 1.001 1.00 91.69 102 CYS A CA 1
ATOM 841 C C . CYS A 1 102 ? 11.565 6.809 2.277 1.00 91.69 102 CYS A C 1
ATOM 843 O O . CYS A 1 102 ? 12.355 7.596 2.801 1.00 91.69 102 CYS A O 1
ATOM 845 N N . LEU A 1 103 ? 10.319 6.645 2.726 1.00 91.69 103 LEU A N 1
ATOM 846 C CA . LEU A 1 103 ? 9.809 7.306 3.925 1.00 91.69 103 LEU A CA 1
ATOM 847 C C . LEU A 1 103 ? 10.278 6.605 5.199 1.00 91.69 103 LEU A C 1
ATOM 849 O O . LEU A 1 103 ? 10.676 7.287 6.132 1.00 91.69 103 LEU A O 1
ATOM 853 N N . LEU A 1 104 ? 10.310 5.271 5.216 1.00 90.12 104 LEU A N 1
ATOM 854 C CA . LEU A 1 104 ? 10.815 4.488 6.348 1.00 90.12 104 LEU A CA 1
ATOM 855 C C . LEU A 1 104 ? 12.323 4.673 6.575 1.00 90.12 104 LEU A C 1
ATOM 857 O O . LEU A 1 104 ? 12.781 4.588 7.709 1.00 90.12 104 LEU A O 1
ATOM 861 N N . SER A 1 105 ? 13.096 4.956 5.523 1.00 86.25 105 SER A N 1
ATOM 862 C CA . SER A 1 105 ? 14.513 5.321 5.655 1.00 86.25 105 SER A CA 1
ATOM 863 C C . SER A 1 105 ? 14.735 6.765 6.133 1.00 86.25 105 SER A C 1
ATOM 865 O O . SER A 1 105 ? 15.856 7.118 6.500 1.00 86.25 105 SER A O 1
ATOM 867 N N . ALA A 1 106 ? 13.704 7.617 6.127 1.00 82.81 106 ALA A N 1
ATOM 868 C CA . ALA A 1 106 ? 13.780 8.988 6.626 1.00 82.81 106 ALA A CA 1
ATOM 869 C C . ALA A 1 106 ? 13.329 9.049 8.097 1.00 82.81 106 ALA A C 1
ATOM 871 O O . ALA A 1 106 ? 12.335 8.444 8.480 1.00 82.81 106 ALA A O 1
ATOM 872 N N . LYS A 1 107 ? 14.056 9.794 8.939 1.00 70.38 107 LYS A N 1
ATOM 873 C CA . LYS A 1 107 ? 13.834 9.802 10.400 1.00 70.38 107 LYS A CA 1
ATOM 874 C C . LYS A 1 107 ? 12.646 10.648 10.883 1.00 70.38 107 LYS A C 1
ATOM 876 O O . LYS A 1 107 ? 12.331 10.576 12.063 1.00 70.38 107 LYS A O 1
ATOM 881 N N . ASP A 1 108 ? 12.014 11.433 10.013 1.00 67.75 108 ASP A N 1
ATOM 882 C CA . ASP A 1 108 ? 11.018 12.447 10.398 1.00 67.75 108 ASP A CA 1
ATOM 883 C C . ASP A 1 108 ? 9.824 12.465 9.430 1.00 67.75 108 ASP A C 1
ATOM 885 O O . ASP A 1 108 ? 9.607 13.414 8.679 1.00 67.75 108 ASP A O 1
ATOM 889 N N . VAL A 1 109 ? 9.097 11.349 9.352 1.00 79.69 109 VAL A N 1
ATOM 890 C CA . VAL A 1 109 ? 7.900 11.231 8.506 1.00 79.69 109 VAL A CA 1
ATOM 891 C C . VAL A 1 109 ? 6.721 10.781 9.354 1.00 79.69 109 VAL A C 1
ATOM 893 O O . VAL A 1 109 ? 6.834 9.819 10.115 1.00 79.69 109 VAL A O 1
ATOM 896 N N . ASP A 1 110 ? 5.574 11.438 9.170 1.00 88.31 110 ASP A N 1
ATOM 897 C CA . ASP A 1 110 ? 4.313 10.992 9.754 1.00 88.31 110 ASP A CA 1
ATOM 898 C C . ASP A 1 110 ? 3.963 9.591 9.230 1.00 88.31 110 ASP A C 1
ATOM 900 O O . ASP A 1 110 ? 3.738 9.361 8.038 1.00 88.31 110 ASP A O 1
ATOM 904 N N . ARG A 1 111 ? 3.899 8.620 10.141 1.00 91.00 111 ARG A N 1
ATOM 905 C CA . ARG A 1 111 ? 3.567 7.231 9.808 1.00 91.00 111 ARG A CA 1
ATOM 906 C C . ARG A 1 111 ? 2.168 7.091 9.212 1.00 91.00 111 ARG A C 1
ATOM 908 O O . ARG A 1 111 ? 1.932 6.141 8.466 1.00 91.00 111 ARG A O 1
ATOM 915 N N . LYS A 1 112 ? 1.256 8.033 9.469 1.00 92.25 112 LYS A N 1
ATOM 916 C CA . LYS A 1 112 ? -0.075 8.064 8.843 1.00 92.25 112 LYS A CA 1
ATOM 917 C C . LYS A 1 112 ? 0.017 8.254 7.328 1.00 92.25 112 LYS A C 1
ATOM 919 O O . LYS A 1 112 ? -0.745 7.624 6.594 1.00 92.25 112 LYS A O 1
ATOM 924 N N . ASP A 1 113 ? 0.997 9.015 6.840 1.00 92.31 113 ASP A N 1
ATOM 925 C CA . ASP A 1 113 ? 1.244 9.149 5.400 1.00 92.31 113 ASP A CA 1
ATOM 926 C C . ASP A 1 113 ? 1.734 7.835 4.786 1.00 92.31 113 ASP A C 1
ATOM 928 O O . ASP A 1 113 ? 1.337 7.474 3.675 1.00 92.31 113 ASP A O 1
ATOM 932 N N . ILE A 1 114 ? 2.554 7.080 5.522 1.00 95.25 114 ILE A N 1
ATOM 933 C CA . ILE A 1 114 ? 3.030 5.761 5.091 1.00 95.25 114 ILE A CA 1
ATOM 934 C C . ILE A 1 114 ? 1.851 4.790 4.945 1.00 95.25 114 ILE A C 1
ATOM 936 O O . ILE A 1 114 ? 1.762 4.089 3.933 1.00 95.25 114 ILE A O 1
ATOM 940 N N . ILE A 1 115 ? 0.920 4.788 5.907 1.00 96.69 115 ILE A N 1
ATOM 941 C CA . ILE A 1 115 ? -0.316 3.992 5.833 1.00 96.69 115 ILE A CA 1
ATOM 942 C C . ILE A 1 115 ? -1.142 4.386 4.612 1.00 96.69 115 ILE A C 1
ATOM 944 O O . ILE A 1 115 ? -1.497 3.520 3.817 1.00 96.69 115 ILE A O 1
ATOM 948 N N . LYS A 1 116 ? -1.351 5.686 4.385 1.00 96.69 116 LYS A N 1
ATOM 949 C CA . LYS A 1 116 ? -2.106 6.176 3.226 1.00 96.69 116 LYS A CA 1
ATOM 950 C C . LYS A 1 116 ? -1.512 5.701 1.895 1.00 96.69 116 LYS A C 1
ATOM 952 O O . LYS A 1 116 ? -2.251 5.347 0.978 1.00 96.69 116 LYS A O 1
ATOM 957 N N . ILE A 1 117 ? -0.183 5.675 1.769 1.00 97.31 117 ILE A N 1
ATOM 958 C CA . ILE A 1 117 ? 0.487 5.177 0.557 1.00 97.31 117 ILE A CA 1
ATOM 959 C C . ILE A 1 117 ? 0.314 3.661 0.418 1.00 97.31 117 ILE A C 1
ATOM 961 O O . ILE A 1 117 ? 0.074 3.181 -0.693 1.00 97.31 117 ILE A O 1
ATOM 965 N N . CYS A 1 118 ? 0.405 2.908 1.519 1.00 97.62 118 CYS A N 1
ATOM 966 C CA . CYS A 1 118 ? 0.140 1.471 1.505 1.00 97.62 118 CYS A CA 1
ATOM 967 C C . CYS A 1 118 ? -1.297 1.173 1.065 1.00 97.62 118 CYS A C 1
ATOM 969 O O . CYS A 1 118 ? -1.484 0.359 0.164 1.00 97.62 118 CYS A O 1
ATOM 971 N N . ASP A 1 119 ? -2.287 1.863 1.635 1.00 97.25 119 ASP A N 1
ATOM 972 C CA . ASP A 1 119 ? -3.706 1.685 1.314 1.00 97.25 119 ASP A CA 1
ATOM 973 C C . ASP A 1 119 ? -3.981 1.961 -0.161 1.00 97.25 119 ASP A C 1
ATOM 975 O O . ASP A 1 119 ? -4.594 1.141 -0.844 1.00 97.25 119 ASP A O 1
ATOM 979 N N . MET A 1 120 ? -3.449 3.064 -0.696 1.00 97.44 120 MET A N 1
ATOM 980 C CA . MET A 1 120 ? -3.555 3.357 -2.126 1.00 97.44 120 MET A CA 1
ATOM 981 C C . MET A 1 120 ? -2.881 2.277 -2.975 1.00 97.44 120 MET A C 1
ATOM 983 O O . MET A 1 120 ? -3.438 1.853 -3.985 1.00 97.44 120 MET A O 1
ATOM 987 N N . GLY A 1 121 ? -1.700 1.800 -2.571 1.00 97.69 121 GLY A N 1
ATOM 988 C CA . GLY A 1 121 ? -0.991 0.722 -3.258 1.00 97.69 121 GLY A CA 1
ATOM 989 C C . GLY A 1 121 ? -1.742 -0.614 -3.253 1.00 97.69 121 GLY A C 1
ATOM 990 O O . GLY A 1 121 ? -1.665 -1.353 -4.233 1.00 97.69 121 GLY A O 1
ATOM 991 N N . LEU A 1 122 ? -2.482 -0.912 -2.183 1.00 97.06 122 LEU A N 1
ATOM 992 C CA . LEU A 1 122 ? -3.336 -2.097 -2.062 1.00 97.06 122 LEU A CA 1
ATOM 993 C C . LEU A 1 122 ? -4.640 -1.958 -2.852 1.00 97.06 122 LEU A C 1
ATOM 995 O O . LEU A 1 122 ? -5.092 -2.930 -3.449 1.00 97.06 122 LEU A O 1
ATOM 999 N N . LEU A 1 123 ? -5.223 -0.759 -2.870 1.00 96.44 123 LEU A N 1
ATOM 1000 C CA . LEU A 1 123 ? -6.479 -0.467 -3.554 1.00 96.44 123 LEU A CA 1
ATOM 1001 C C . LEU A 1 123 ? -6.313 -0.416 -5.080 1.00 96.44 123 LEU A C 1
ATOM 1003 O O . LEU A 1 123 ? -7.136 -0.956 -5.813 1.00 96.44 123 LEU A O 1
ATOM 1007 N N . MET A 1 124 ? -5.258 0.247 -5.558 1.00 96.50 124 MET A N 1
ATOM 1008 C CA . MET A 1 124 ? -5.033 0.509 -6.986 1.00 96.50 124 MET A CA 1
ATOM 1009 C C . MET A 1 124 ? -4.125 -0.534 -7.646 1.00 96.50 124 MET A C 1
ATOM 1011 O O . MET A 1 124 ? -4.154 -0.723 -8.863 1.00 96.50 124 MET A O 1
ATOM 1015 N N . GLY A 1 125 ? -3.271 -1.174 -6.851 1.00 95.75 125 GLY A N 1
ATOM 1016 C CA . GLY A 1 125 ? -2.237 -2.067 -7.341 1.00 95.75 125 GLY A CA 1
ATOM 1017 C C . GLY A 1 125 ? -2.677 -3.520 -7.510 1.00 95.75 125 GLY A C 1
ATOM 1018 O O . GLY A 1 125 ? -3.859 -3.856 -7.582 1.00 95.75 125 GLY A O 1
ATOM 1019 N N . ALA A 1 126 ? -1.685 -4.399 -7.623 1.00 93.94 126 ALA A N 1
ATOM 1020 C CA . ALA A 1 126 ? -1.858 -5.843 -7.704 1.00 93.94 126 ALA A CA 1
ATOM 1021 C C . ALA A 1 126 ? -0.991 -6.540 -6.643 1.00 93.94 126 ALA A C 1
ATOM 1023 O O . ALA A 1 126 ? 0.107 -6.076 -6.334 1.00 93.94 126 ALA A O 1
ATOM 1024 N N . PRO A 1 127 ? -1.448 -7.670 -6.079 1.00 91.50 127 PRO A N 1
ATOM 1025 C CA . PRO A 1 127 ? -0.714 -8.364 -5.030 1.00 91.50 127 PRO A CA 1
ATOM 1026 C C . PRO A 1 127 ? 0.668 -8.803 -5.528 1.00 91.50 127 PRO A C 1
ATOM 1028 O O . PRO A 1 127 ? 0.800 -9.458 -6.562 1.00 91.50 127 PRO A O 1
ATOM 1031 N N . LEU A 1 128 ? 1.706 -8.450 -4.768 1.00 88.94 128 LEU A N 1
ATOM 1032 C CA . LEU A 1 128 ? 3.103 -8.708 -5.108 1.00 88.94 128 LEU A CA 1
ATOM 1033 C C . LEU A 1 128 ? 3.877 -9.145 -3.851 1.00 88.94 128 LEU A C 1
ATOM 1035 O O . LEU A 1 128 ? 3.550 -8.727 -2.738 1.00 88.94 128 LEU A O 1
ATOM 1039 N N . MET A 1 129 ? 4.863 -10.039 -4.016 1.00 88.38 129 MET A N 1
ATOM 1040 C CA . MET A 1 129 ? 5.715 -10.575 -2.932 1.00 88.38 129 MET A CA 1
ATOM 1041 C C . MET A 1 129 ? 4.947 -11.058 -1.690 1.00 88.38 129 MET A C 1
ATOM 1043 O O . MET A 1 129 ? 5.274 -10.704 -0.558 1.00 88.38 129 MET A O 1
ATOM 1047 N N . LYS A 1 130 ? 3.908 -11.880 -1.884 1.00 89.19 130 LYS A N 1
ATOM 1048 C CA . LYS A 1 130 ? 3.060 -12.364 -0.777 1.00 89.19 130 LYS A CA 1
ATOM 1049 C C . LYS A 1 130 ? 2.461 -11.202 0.042 1.00 89.19 130 LYS A C 1
ATOM 1051 O O . LYS A 1 130 ? 2.502 -11.229 1.272 1.00 89.19 130 LYS A O 1
ATOM 1056 N N . ASN A 1 131 ? 1.921 -10.197 -0.654 1.00 90.94 131 ASN A N 1
ATOM 1057 C CA . ASN A 1 131 ? 1.266 -9.010 -0.088 1.00 90.94 131 ASN A CA 1
ATOM 1058 C C . ASN A 1 131 ? 2.182 -8.168 0.809 1.00 90.94 131 ASN A C 1
ATOM 1060 O O . ASN A 1 131 ? 1.832 -7.824 1.937 1.00 90.94 131 ASN A O 1
ATOM 1064 N N . ILE A 1 132 ? 3.362 -7.822 0.293 1.00 92.88 132 ILE A N 1
ATOM 1065 C CA . ILE A 1 132 ? 4.364 -7.041 1.030 1.00 92.88 132 ILE A CA 1
ATOM 1066 C C . ILE A 1 132 ? 3.817 -5.714 1.574 1.00 92.88 132 ILE A C 1
ATOM 1068 O O . ILE A 1 132 ? 4.062 -5.395 2.734 1.00 92.88 132 ILE A O 1
ATOM 1072 N N . LEU A 1 133 ? 3.017 -4.983 0.788 1.00 94.94 133 LEU A N 1
ATOM 1073 C CA . LEU A 1 133 ? 2.404 -3.728 1.233 1.00 94.94 133 LEU A CA 1
ATOM 1074 C C . LEU A 1 133 ? 1.476 -3.937 2.433 1.00 94.94 133 LEU A C 1
ATOM 1076 O O . LEU A 1 133 ? 1.531 -3.148 3.367 1.00 94.94 133 LEU A O 1
ATOM 1080 N N . SER A 1 134 ? 0.685 -5.016 2.460 1.00 95.38 134 SER A N 1
ATOM 1081 C CA . SER A 1 134 ? -0.167 -5.334 3.613 1.00 95.38 134 SER A CA 1
ATOM 1082 C C . SER A 1 134 ? 0.668 -5.618 4.856 1.00 95.38 134 SER A C 1
ATOM 1084 O O . SER A 1 134 ? 0.352 -5.118 5.928 1.00 95.38 134 SER A O 1
ATOM 1086 N N . LYS A 1 135 ? 1.765 -6.374 4.718 1.00 95.00 135 LYS A N 1
ATOM 1087 C CA . LYS A 1 135 ? 2.668 -6.672 5.841 1.00 95.00 135 LYS A CA 1
ATOM 1088 C C . LYS A 1 135 ? 3.314 -5.406 6.400 1.00 95.00 135 LYS A C 1
ATOM 1090 O O . LYS A 1 135 ? 3.351 -5.232 7.616 1.00 95.00 135 LYS A O 1
ATOM 1095 N N . ILE A 1 136 ? 3.787 -4.518 5.522 1.00 94.94 136 ILE A N 1
ATOM 1096 C CA . ILE A 1 136 ? 4.359 -3.231 5.931 1.00 94.94 136 ILE A CA 1
ATOM 1097 C C . ILE A 1 136 ? 3.283 -2.357 6.587 1.00 94.94 136 ILE A C 1
ATOM 1099 O O . ILE A 1 136 ? 3.527 -1.834 7.670 1.00 94.94 136 ILE A O 1
ATOM 1103 N N . ALA A 1 137 ? 2.083 -2.256 6.008 1.00 96.25 137 ALA A N 1
ATOM 1104 C CA . ALA A 1 137 ? 0.976 -1.487 6.578 1.00 96.25 137 ALA A CA 1
ATOM 1105 C C . ALA A 1 137 ? 0.596 -1.975 7.982 1.00 96.25 137 ALA A C 1
ATOM 1107 O O . ALA A 1 137 ? 0.520 -1.177 8.913 1.00 96.25 137 ALA A O 1
ATOM 1108 N N . SER A 1 138 ? 0.429 -3.291 8.165 1.00 95.19 138 SER A N 1
ATOM 1109 C CA . SER A 1 138 ? 0.152 -3.882 9.478 1.00 95.19 138 SER A CA 1
ATOM 1110 C C . SER A 1 138 ? 1.256 -3.564 10.481 1.00 95.19 138 SER A C 1
ATOM 1112 O O . SER A 1 138 ? 0.967 -3.229 11.631 1.00 95.19 138 SER A O 1
ATOM 1114 N N . LYS A 1 139 ? 2.523 -3.619 10.053 1.00 93.94 139 LYS A N 1
ATOM 1115 C CA . LYS A 1 139 ? 3.638 -3.289 10.934 1.00 93.94 139 LYS A CA 1
ATOM 1116 C C . LYS A 1 139 ? 3.632 -1.812 11.321 1.00 93.94 139 LYS A C 1
ATOM 1118 O O . LYS A 1 139 ? 3.655 -1.518 12.512 1.00 93.94 139 LYS A O 1
ATOM 1123 N N . VAL A 1 140 ? 3.544 -0.898 10.359 1.00 93.44 140 VAL A N 1
ATOM 1124 C CA . VAL A 1 140 ? 3.518 0.551 10.618 1.00 93.44 140 VAL A CA 1
ATOM 1125 C C . VAL A 1 140 ? 2.324 0.923 11.501 1.00 93.44 140 VAL A C 1
ATOM 1127 O O . VAL A 1 140 ? 2.483 1.679 12.454 1.00 93.44 140 VAL A O 1
ATOM 1130 N N . SER A 1 141 ? 1.155 0.323 11.263 1.00 93.69 141 SER A N 1
ATOM 1131 C CA . SER A 1 141 ? -0.037 0.518 12.093 1.00 93.69 141 SER A CA 1
ATOM 1132 C C . SER A 1 141 ? 0.198 0.073 13.538 1.00 93.69 141 SER A C 1
ATOM 1134 O O . SER A 1 141 ? -0.122 0.816 14.463 1.00 93.69 141 SER A O 1
ATOM 1136 N N . SER A 1 142 ? 0.844 -1.080 13.755 1.00 91.69 142 SER A N 1
ATOM 1137 C CA . SER A 1 142 ? 1.207 -1.518 15.110 1.00 91.69 142 SER A CA 1
ATOM 1138 C C . SER A 1 142 ? 2.155 -0.540 15.808 1.00 91.69 142 SER A C 1
ATOM 1140 O O . SER A 1 142 ? 2.019 -0.313 17.006 1.00 91.69 142 SER A O 1
ATOM 1142 N N . MET A 1 143 ? 3.079 0.081 15.067 1.00 89.62 143 MET A N 1
ATOM 1143 C CA . MET A 1 143 ? 3.993 1.069 15.634 1.00 89.62 143 MET A CA 1
ATOM 1144 C C . MET A 1 143 ? 3.252 2.354 16.043 1.00 89.62 143 MET A C 1
ATOM 1146 O O . MET A 1 143 ? 3.528 2.883 17.116 1.00 89.62 143 MET A O 1
ATOM 1150 N N . ILE A 1 144 ? 2.277 2.815 15.244 1.00 89.62 144 ILE A N 1
ATOM 1151 C CA . ILE A 1 144 ? 1.407 3.957 15.593 1.00 89.62 144 ILE A CA 1
ATOM 1152 C C . ILE A 1 144 ? 0.617 3.655 16.871 1.00 89.62 144 ILE A C 1
ATOM 1154 O O . ILE A 1 144 ? 0.621 4.456 17.799 1.00 89.62 144 ILE A O 1
ATOM 1158 N N . LEU A 1 145 ? -0.008 2.476 16.957 1.00 88.31 145 LEU A N 1
ATOM 1159 C CA . LEU A 1 145 ? -0.782 2.081 18.138 1.00 88.31 145 LEU A CA 1
ATOM 1160 C C . LEU A 1 145 ? 0.080 2.012 19.404 1.00 88.31 145 LEU A C 1
ATOM 1162 O O . LEU A 1 145 ? -0.404 2.301 20.495 1.00 88.31 145 LEU A O 1
ATOM 1166 N N . LEU A 1 146 ? 1.347 1.605 19.293 1.00 85.06 146 LEU A N 1
ATOM 1167 C CA . LEU A 1 146 ? 2.270 1.593 20.429 1.00 85.06 146 LEU A CA 1
ATOM 1168 C C . LEU A 1 146 ? 2.624 3.011 20.894 1.00 85.06 146 LEU A C 1
ATOM 1170 O O . LEU A 1 146 ? 2.674 3.240 22.099 1.00 85.06 146 LEU A O 1
ATOM 1174 N N . GLU A 1 147 ? 2.824 3.950 19.970 1.00 82.88 147 GLU A N 1
ATOM 1175 C CA . GLU A 1 147 ? 3.068 5.364 20.290 1.00 82.88 147 GLU A CA 1
ATOM 1176 C C . GLU A 1 147 ? 1.846 6.009 20.943 1.00 82.88 147 GLU A C 1
ATOM 1178 O O . GLU A 1 147 ? 1.955 6.569 22.032 1.00 82.88 147 GLU A O 1
ATOM 1183 N N . GLU A 1 148 ? 0.663 5.832 20.354 1.00 80.75 148 GLU A N 1
ATOM 1184 C CA . GLU A 1 148 ? -0.592 6.355 20.902 1.00 80.75 148 GLU A CA 1
ATOM 1185 C C . GLU A 1 148 ? -0.911 5.746 22.277 1.00 80.75 148 GLU A C 1
ATOM 1187 O O . GLU A 1 148 ? -1.367 6.450 23.176 1.00 80.75 148 GLU A O 1
ATOM 1192 N N . ASN A 1 149 ? -0.620 4.458 22.491 1.00 74.62 149 ASN A N 1
ATOM 1193 C CA . ASN A 1 149 ? -0.781 3.826 23.802 1.00 74.62 149 ASN A CA 1
ATOM 1194 C C . ASN A 1 149 ? 0.236 4.329 24.830 1.00 74.62 149 ASN A C 1
ATOM 1196 O O . ASN A 1 149 ? -0.103 4.441 26.006 1.00 74.62 149 ASN A O 1
ATOM 1200 N N . GLN A 1 150 ? 1.475 4.627 24.436 1.00 69.50 150 GLN A N 1
ATOM 1201 C CA . GLN A 1 150 ? 2.453 5.236 25.341 1.00 69.50 150 GLN A CA 1
ATOM 1202 C C . GLN A 1 150 ? 2.043 6.656 25.729 1.00 6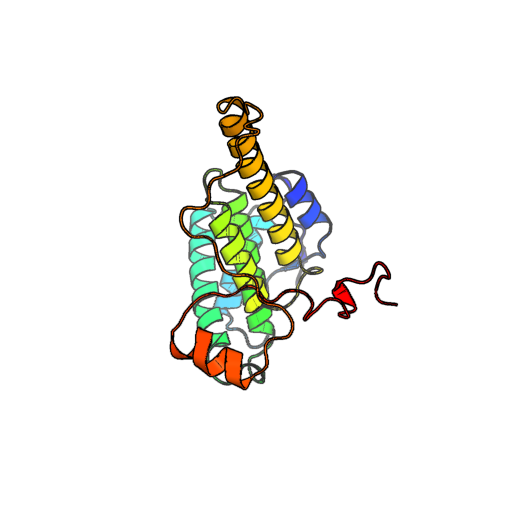9.50 150 GLN A C 1
ATOM 1204 O O . GLN A 1 150 ? 2.143 7.013 26.907 1.00 69.50 150 GLN A O 1
ATOM 1209 N N . ASP A 1 151 ? 1.519 7.430 24.781 1.00 67.62 151 ASP A N 1
ATOM 1210 C CA . ASP A 1 151 ? 0.962 8.756 25.033 1.00 67.62 151 ASP A CA 1
ATOM 1211 C C . ASP A 1 151 ? -0.270 8.674 25.936 1.00 67.62 151 ASP A C 1
ATOM 1213 O O . ASP A 1 151 ? -0.341 9.385 26.941 1.00 67.62 151 ASP A O 1
ATOM 1217 N N . TRP A 1 152 ? -1.189 7.744 25.664 1.00 64.19 152 TRP A N 1
ATOM 1218 C CA . TRP A 1 152 ? -2.345 7.474 26.515 1.00 64.19 152 TRP A CA 1
ATOM 1219 C C . TRP A 1 152 ? -1.932 7.049 27.922 1.00 64.19 152 TRP A C 1
ATOM 1221 O O . TRP A 1 152 ? -2.423 7.620 28.886 1.00 64.19 152 TRP A O 1
ATOM 1231 N N . ILE A 1 153 ? -0.999 6.104 28.088 1.00 60.94 153 ILE A N 1
ATOM 1232 C CA . ILE A 1 153 ? -0.500 5.683 29.409 1.00 60.94 153 ILE A CA 1
ATOM 1233 C C . ILE A 1 153 ? 0.163 6.861 30.132 1.00 60.94 153 ILE A C 1
ATOM 1235 O O . ILE A 1 153 ? 0.001 7.012 31.343 1.00 60.94 153 ILE A O 1
ATOM 1239 N N . SER A 1 154 ? 0.895 7.713 29.418 1.00 62.56 154 SER A N 1
ATOM 1240 C CA . SER A 1 154 ? 1.549 8.894 29.989 1.00 62.56 154 SER A CA 1
ATOM 1241 C C . SER A 1 154 ? 0.543 9.970 30.416 1.00 62.56 154 SER A C 1
ATOM 1243 O O . SER A 1 154 ? 0.727 10.607 31.455 1.00 62.56 154 SER A O 1
ATOM 1245 N N . GLN A 1 155 ? -0.548 10.144 29.666 1.00 60.50 155 GLN A N 1
ATOM 1246 C CA . GLN A 1 155 ? -1.665 11.027 30.014 1.00 60.50 155 GLN A CA 1
ATOM 1247 C C . GLN A 1 155 ? -2.536 10.438 31.139 1.00 60.50 155 GLN A C 1
ATOM 1249 O O . GLN A 1 155 ? -2.871 11.138 32.094 1.00 60.50 155 GLN A O 1
ATOM 1254 N N . ALA A 1 156 ? -2.820 9.138 31.103 1.00 58.41 156 ALA A N 1
ATOM 1255 C CA . ALA A 1 156 ? -3.582 8.409 32.112 1.00 58.41 156 ALA A CA 1
ATOM 1256 C C . ALA A 1 156 ? -2.833 8.324 33.449 1.00 58.41 156 ALA A C 1
ATOM 1258 O O . ALA A 1 156 ? -3.448 8.433 34.498 1.00 58.41 156 ALA A O 1
ATOM 1259 N N . LYS A 1 157 ? -1.496 8.237 33.458 1.00 56.00 157 LYS A N 1
ATOM 1260 C CA . LYS A 1 157 ? -0.701 8.349 34.697 1.00 56.00 157 LYS A CA 1
ATOM 1261 C C . LYS A 1 157 ? -0.794 9.734 35.354 1.00 56.00 157 LYS A C 1
ATOM 1263 O O . LYS A 1 157 ? -0.542 9.840 36.553 1.00 56.00 157 LYS A O 1
ATOM 1268 N N . LYS A 1 158 ? -1.152 10.788 34.605 1.00 55.12 158 LYS A N 1
ATOM 1269 C CA . LYS A 1 158 ? -1.444 12.124 35.163 1.00 55.12 158 LYS A CA 1
ATOM 1270 C C . LYS A 1 158 ? -2.880 12.237 35.675 1.00 55.12 158 LYS A C 1
ATOM 1272 O O . LYS A 1 158 ? -3.131 12.986 36.616 1.00 55.12 158 LYS A O 1
ATOM 1277 N N . LEU A 1 159 ? -3.803 11.472 35.103 1.00 52.19 159 LEU A N 1
ATOM 1278 C CA . LEU A 1 159 ? -5.175 11.353 35.577 1.00 52.19 159 LEU A CA 1
ATOM 1279 C C . LEU A 1 159 ? -5.233 10.238 36.622 1.00 52.19 159 LEU A C 1
ATOM 1281 O O . LEU A 1 159 ? -5.486 9.081 36.302 1.00 52.19 159 LEU A O 1
ATOM 1285 N N . LYS A 1 160 ? -4.994 10.572 37.897 1.00 51.59 160 LYS A N 1
ATOM 1286 C CA . LYS A 1 160 ? -5.352 9.663 38.994 1.00 51.59 160 LYS A CA 1
ATOM 1287 C C . LYS A 1 160 ? -6.827 9.307 38.824 1.00 51.59 160 LYS A C 1
ATOM 1289 O O . LYS A 1 160 ? -7.687 10.144 39.076 1.00 51.59 160 LYS A O 1
ATOM 1294 N N . PHE A 1 161 ? -7.098 8.086 38.376 1.00 47.50 161 PHE A N 1
ATOM 1295 C CA . PHE A 1 161 ? -8.442 7.541 38.336 1.00 47.50 161 PHE A CA 1
A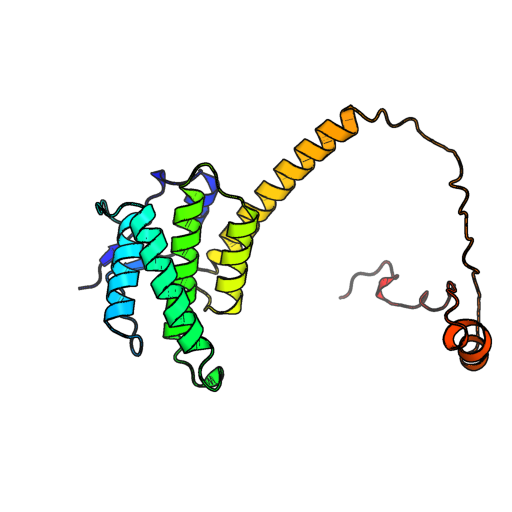TOM 1296 C C . PHE A 1 161 ? -8.864 7.338 39.790 1.00 47.50 161 PHE A C 1
ATOM 1298 O O . PHE A 1 161 ? -8.576 6.316 40.410 1.00 47.50 161 PHE A O 1
ATOM 1305 N N . SER A 1 162 ? -9.474 8.363 40.377 1.00 55.22 162 SER A N 1
ATOM 1306 C CA . SER A 1 162 ? -10.394 8.141 41.476 1.00 55.22 162 SER A CA 1
ATOM 1307 C C . SER A 1 162 ? -11.474 7.205 40.931 1.00 55.22 162 SER A C 1
ATOM 1309 O O . SER A 1 162 ? -11.983 7.460 39.837 1.00 55.22 162 SER A O 1
ATOM 1311 N N . PRO A 1 163 ? -11.816 6.110 41.627 1.00 49.69 163 PRO A N 1
ATOM 1312 C CA . PRO A 1 163 ? -13.000 5.348 41.284 1.00 49.69 163 PRO A CA 1
ATOM 1313 C C . PRO A 1 163 ? -14.186 6.267 41.570 1.00 49.69 163 PRO A C 1
ATOM 1315 O O . PRO A 1 163 ? -14.684 6.327 42.689 1.00 49.69 163 PRO A O 1
ATOM 1318 N N . ALA A 1 164 ? -14.578 7.062 40.578 1.00 52.91 164 ALA A N 1
ATOM 1319 C CA . ALA A 1 164 ? -15.805 7.825 40.619 1.00 52.91 164 ALA A CA 1
ATOM 1320 C C . ALA A 1 164 ? -16.938 6.815 40.444 1.00 52.91 164 ALA A C 1
ATOM 1322 O O . ALA A 1 164 ? -17.433 6.576 39.347 1.00 52.91 164 ALA A O 1
ATOM 1323 N N . SER A 1 165 ? -17.312 6.173 41.548 1.00 58.53 165 SER A N 1
ATOM 1324 C CA . SER A 1 165 ? -18.641 5.607 41.745 1.00 58.53 165 SER A CA 1
ATOM 1325 C C . SER A 1 165 ? -19.625 6.755 41.968 1.00 58.53 165 SER A C 1
ATOM 1327 O O . SER A 1 165 ? -20.234 6.878 43.028 1.00 58.53 165 SER A O 1
ATOM 1329 N N . GLU A 1 166 ? -19.712 7.648 40.993 1.00 59.88 166 GLU A N 1
ATOM 1330 C CA . GLU A 1 166 ? -20.740 8.670 40.931 1.00 59.88 166 GLU A CA 1
ATOM 1331 C C . GLU A 1 166 ? -21.552 8.318 39.698 1.00 59.88 166 GLU A C 1
ATOM 1333 O O . GLU A 1 166 ? -21.049 8.390 38.575 1.00 59.88 166 GLU A O 1
ATOM 1338 N N . ASP A 1 167 ? -22.776 7.837 39.931 1.00 63.34 167 ASP A N 1
ATOM 1339 C CA . ASP A 1 167 ? -23.761 7.602 38.883 1.00 63.34 167 ASP A CA 1
ATOM 1340 C C . ASP A 1 167 ? -23.751 8.803 37.936 1.00 63.34 167 ASP A C 1
ATOM 1342 O O . ASP A 1 167 ? -24.091 9.925 38.324 1.00 63.34 167 ASP A O 1
ATOM 1346 N N . VAL A 1 168 ? -23.305 8.579 36.698 1.00 68.56 168 VAL A N 1
ATOM 1347 C CA . VAL A 1 168 ? -23.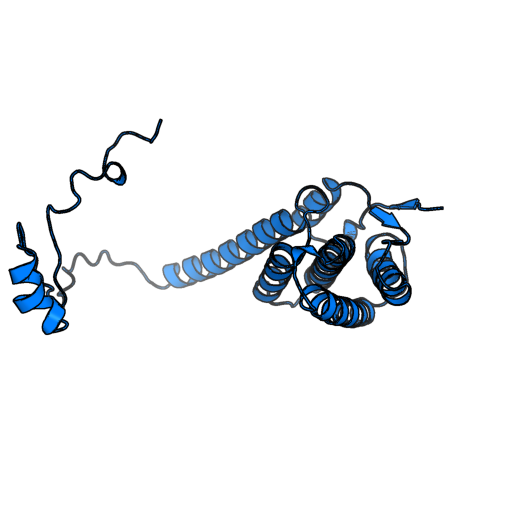267 9.621 35.674 1.00 68.56 168 VAL A CA 1
ATOM 1348 C C . VAL A 1 168 ? -24.706 10.065 35.447 1.00 68.56 168 VAL A C 1
ATOM 1350 O O . VAL A 1 168 ? -25.483 9.379 34.782 1.00 68.56 168 VAL A O 1
ATOM 1353 N N . GLN A 1 169 ? -25.086 11.210 36.017 1.00 76.56 169 GLN A N 1
ATOM 1354 C CA . GLN A 1 169 ? -26.408 11.776 35.796 1.00 76.56 169 GLN A CA 1
ATOM 1355 C C . GLN A 1 169 ? -26.508 12.239 34.345 1.00 76.56 169 GLN A C 1
ATOM 1357 O O . GLN A 1 169 ? -25.979 13.278 33.946 1.00 76.56 169 GLN A O 1
ATOM 1362 N N . LEU A 1 170 ? -27.196 11.439 33.536 1.00 74.44 170 LEU A N 1
ATOM 1363 C CA . LEU A 1 170 ? -27.488 11.781 32.155 1.00 74.44 170 LEU A CA 1
ATOM 1364 C C . LEU A 1 170 ? -28.415 13.000 32.127 1.00 74.44 170 LEU A C 1
ATOM 1366 O O . LEU A 1 170 ? -29.553 12.945 32.586 1.00 74.44 170 LEU A O 1
ATOM 1370 N N . LYS A 1 171 ? -27.940 14.098 31.531 1.00 81.06 171 LYS A N 1
ATOM 1371 C CA . LYS A 1 171 ? -28.729 15.326 31.325 1.00 81.06 171 LYS A CA 1
ATOM 1372 C C . LYS A 1 171 ? -29.995 15.080 30.491 1.00 81.06 171 LYS A C 1
ATOM 1374 O O . LYS A 1 171 ? -30.990 15.777 30.661 1.00 81.06 171 LYS A O 1
ATOM 1379 N N . TYR A 1 172 ? -29.944 14.098 29.592 1.00 81.94 172 TYR A N 1
ATOM 1380 C CA . TYR A 1 172 ? -31.056 13.697 28.738 1.00 81.94 172 TYR A CA 1
ATOM 1381 C C . TYR A 1 172 ? -31.191 12.178 28.779 1.00 81.94 172 TYR A C 1
ATOM 1383 O O . TYR A 1 172 ? -30.420 11.457 28.148 1.00 81.94 172 TYR A O 1
ATOM 1391 N N . VAL A 1 173 ? -32.163 11.697 29.548 1.00 86.12 173 VAL A N 1
ATOM 1392 C CA . VAL A 1 173 ? -32.478 10.271 29.625 1.00 86.12 173 VAL A CA 1
ATOM 1393 C C . VAL A 1 173 ? -33.258 9.885 28.369 1.00 86.12 173 VAL A C 1
ATOM 1395 O O . VAL A 1 173 ? -34.325 10.440 28.102 1.00 86.12 173 VAL A O 1
ATOM 1398 N N . ILE A 1 174 ? -32.720 8.951 27.584 1.00 91.19 174 ILE A N 1
ATOM 1399 C CA . ILE A 1 174 ? -33.430 8.382 26.434 1.00 91.19 174 ILE A CA 1
ATOM 1400 C C . ILE A 1 174 ? -34.446 7.370 26.961 1.00 91.19 174 ILE A C 1
ATOM 1402 O O . ILE A 1 174 ? -34.140 6.574 27.846 1.00 91.19 174 ILE A O 1
ATOM 1406 N N . LYS A 1 175 ? -35.665 7.403 26.421 1.00 91.19 175 LYS A N 1
ATOM 1407 C CA . LYS A 1 175 ? -36.729 6.500 26.852 1.00 91.19 175 LYS A CA 1
ATOM 1408 C C . LYS A 1 175 ? -36.491 5.087 26.314 1.00 91.19 175 LYS A C 1
ATOM 1410 O O . LYS A 1 175 ? -36.205 4.917 25.128 1.00 91.19 175 LYS A O 1
ATOM 1415 N N . GLU A 1 176 ? -36.667 4.094 27.176 1.00 92.56 176 GLU A N 1
ATOM 1416 C CA . GLU A 1 176 ? -36.706 2.682 26.798 1.00 92.56 176 GLU A CA 1
ATOM 1417 C C . GLU A 1 176 ? -38.155 2.241 26.580 1.00 92.56 176 GLU A C 1
ATOM 1419 O O . GLU A 1 176 ? -39.025 2.514 27.408 1.00 92.56 176 GLU A O 1
ATOM 1424 N N . GLU A 1 177 ? -38.417 1.558 25.468 1.00 91.50 177 GLU A N 1
ATOM 1425 C CA . GLU A 1 177 ? -39.731 0.999 25.142 1.00 91.50 177 GLU A CA 1
ATOM 1426 C C . GLU A 1 177 ? -39.605 -0.486 24.787 1.00 91.50 177 GLU A C 1
ATOM 1428 O O . GLU A 1 177 ? -38.653 -0.914 24.125 1.00 91.50 177 GLU A O 1
ATOM 1433 N N . LYS A 1 178 ? -40.600 -1.267 25.219 1.00 88.38 178 LYS A N 1
ATOM 1434 C CA . LYS A 1 178 ? -40.752 -2.697 24.915 1.00 88.38 178 LYS A CA 1
ATOM 1435 C C . LYS A 1 178 ? -41.984 -2.907 24.050 1.00 88.38 178 LYS A C 1
ATOM 1437 O O . LYS A 1 178 ? -42.994 -2.244 24.257 1.00 88.38 178 LYS A O 1
ATOM 1442 N N . ASN A 1 179 ? -41.921 -3.877 23.137 1.00 82.06 179 ASN A N 1
ATOM 1443 C CA . ASN A 1 179 ? -43.062 -4.308 22.316 1.00 82.06 179 ASN A CA 1
ATOM 1444 C C . ASN A 1 179 ? -43.739 -3.170 21.528 1.00 82.06 179 ASN A C 1
ATOM 1446 O O . ASN A 1 179 ? -44.960 -3.163 21.374 1.00 82.06 179 ASN A O 1
ATOM 1450 N N . LEU A 1 180 ? -42.960 -2.204 21.033 1.00 86.94 180 LEU A N 1
ATOM 1451 C CA . LEU A 1 180 ? -43.502 -1.097 20.253 1.00 86.94 180 LEU A CA 1
ATOM 1452 C C . LEU A 1 180 ? -43.959 -1.599 18.877 1.00 86.94 180 LEU A C 1
ATOM 1454 O O . LEU A 1 180 ? -43.181 -2.217 18.147 1.00 86.94 180 LEU A O 1
ATOM 1458 N N . SER A 1 181 ? -45.207 -1.319 18.503 1.00 90.62 181 SER A N 1
ATOM 1459 C CA . SER A 1 181 ? -45.663 -1.605 17.141 1.00 90.62 181 SER A CA 1
ATOM 1460 C C . SER A 1 181 ? -44.994 -0.665 16.128 1.00 90.62 181 SER A C 1
ATOM 1462 O O . SER A 1 181 ? -44.553 0.437 16.466 1.00 90.62 181 SER A O 1
ATOM 1464 N N . GLN A 1 182 ? -44.938 -1.075 14.857 1.00 90.88 182 GLN A N 1
ATOM 1465 C CA . GLN A 1 182 ? -44.363 -0.242 13.793 1.00 90.88 182 GLN A CA 1
ATOM 1466 C C . GLN A 1 182 ? -45.082 1.108 13.669 1.00 90.88 182 GLN A C 1
ATOM 1468 O O . GLN A 1 182 ? -44.436 2.142 13.527 1.00 90.88 182 GLN A O 1
ATOM 1473 N N . GLU A 1 183 ? -46.412 1.118 13.767 1.00 95.00 183 GLU A N 1
ATOM 1474 C CA . GLU A 1 183 ? -47.206 2.345 13.667 1.00 95.00 183 GLU A CA 1
ATOM 1475 C C . GLU A 1 183 ? -46.932 3.301 14.835 1.00 95.00 183 GLU A C 1
ATOM 1477 O O . GLU A 1 183 ? -46.771 4.509 14.644 1.00 95.00 183 GLU A O 1
ATOM 1482 N N . GLU A 1 184 ? -46.828 2.767 16.052 1.00 92.19 184 GLU A N 1
ATOM 1483 C CA . GLU A 1 184 ? -46.495 3.572 17.222 1.00 92.19 184 GLU A CA 1
ATOM 1484 C C . GLU A 1 184 ? -45.079 4.125 17.153 1.00 92.19 184 GLU A C 1
ATOM 1486 O O . GLU A 1 184 ? -44.872 5.278 17.530 1.00 92.19 184 GLU A O 1
ATOM 1491 N N . PHE A 1 185 ? -44.121 3.346 16.645 1.00 93.31 185 PHE A N 1
ATOM 1492 C CA . PHE A 1 185 ? -42.771 3.835 16.401 1.00 93.31 185 PHE A CA 1
ATOM 1493 C C . PHE A 1 185 ? -42.762 5.028 15.449 1.00 93.31 185 PHE A C 1
ATOM 1495 O O . PHE A 1 185 ? -42.180 6.069 15.768 1.00 93.31 185 PHE A O 1
ATOM 1502 N N . LEU A 1 186 ? -43.440 4.881 14.308 1.00 95.69 186 LEU A N 1
ATOM 1503 C CA . LEU A 1 186 ? -43.506 5.907 13.276 1.00 95.69 186 LEU A CA 1
ATOM 1504 C C . LEU A 1 186 ? -44.052 7.221 13.847 1.00 95.69 186 LEU A C 1
ATOM 1506 O O . LEU A 1 186 ? -43.363 8.240 13.805 1.00 95.69 186 LEU A O 1
ATOM 1510 N N . LYS A 1 187 ? -45.228 7.170 14.482 1.00 95.19 187 LYS A N 1
ATOM 1511 C CA . LYS A 1 187 ? -45.926 8.358 15.002 1.00 95.19 187 LYS A CA 1
ATOM 1512 C C . LYS A 1 187 ? -45.269 8.975 16.238 1.00 95.19 187 LYS A C 1
ATOM 1514 O O . LYS A 1 187 ? -45.308 10.193 16.430 1.00 95.19 187 LYS A O 1
ATOM 1519 N N . LYS A 1 188 ? -44.739 8.156 17.156 1.00 92.44 188 LYS A N 1
ATOM 1520 C CA . LYS A 1 188 ? -44.226 8.648 18.449 1.00 92.44 188 LYS A CA 1
ATOM 1521 C C . LYS A 1 188 ? -42.763 9.086 18.377 1.00 92.44 188 LYS A C 1
ATOM 1523 O O . LYS A 1 188 ? -42.411 10.008 19.111 1.00 92.44 188 LYS A O 1
ATOM 1528 N N . TYR A 1 189 ? -41.948 8.482 17.509 1.00 94.38 189 TYR A N 1
ATOM 1529 C CA . TYR A 1 189 ? -40.495 8.681 17.511 1.00 94.38 189 TYR A CA 1
ATOM 1530 C C . TYR A 1 189 ? -39.934 9.080 16.150 1.00 94.38 189 TYR A C 1
ATOM 1532 O O . TYR A 1 189 ? -39.267 10.111 16.075 1.00 94.38 189 TYR A O 1
ATOM 1540 N N . LEU A 1 190 ? -40.221 8.325 15.080 1.00 94.06 190 LEU A N 1
ATOM 1541 C CA . LEU A 1 190 ? -39.562 8.544 13.787 1.00 94.06 190 LEU A CA 1
ATOM 1542 C C . LEU A 1 190 ? -39.958 9.879 13.144 1.00 94.06 190 LEU A C 1
ATOM 1544 O O . LEU A 1 190 ? -39.083 10.665 12.796 1.00 94.06 190 LEU A O 1
ATOM 1548 N N . GLU A 1 191 ? -41.257 10.177 13.045 1.00 96.00 191 GLU A N 1
ATOM 1549 C CA . GLU A 1 191 ? -41.753 11.446 12.479 1.00 96.00 191 GLU A CA 1
ATOM 1550 C C . GLU A 1 191 ? -41.324 12.667 13.304 1.00 96.00 191 GLU A C 1
ATOM 1552 O O . GLU A 1 191 ? -41.179 13.769 12.780 1.00 96.00 191 GLU A O 1
ATOM 1557 N N . LYS A 1 192 ? -41.111 12.469 14.608 1.00 94.50 192 LYS A N 1
ATOM 1558 C CA . LYS A 1 192 ? -40.711 13.520 15.551 1.00 94.50 192 LYS A CA 1
ATOM 1559 C C . LYS A 1 192 ? -39.195 13.630 15.713 1.00 94.50 192 LYS A C 1
ATOM 1561 O O . LYS A 1 192 ? -38.747 14.445 16.516 1.00 94.50 192 LYS A O 1
ATOM 1566 N N . SER A 1 193 ? -38.420 12.806 15.003 1.00 94.25 193 SER A N 1
ATOM 1567 C CA . SER A 1 193 ? -36.961 12.707 15.134 1.00 94.25 193 SER A CA 1
ATOM 1568 C C . SER A 1 193 ? -36.493 12.563 16.590 1.00 94.25 193 SER A C 1
ATOM 1570 O O . SER A 1 193 ? -35.495 13.157 16.998 1.00 94.25 193 SER A O 1
ATOM 1572 N N . CYS A 1 194 ? -37.235 11.798 17.396 1.00 91.38 194 CYS A N 1
ATOM 1573 C CA . CYS A 1 194 ? -36.971 11.623 18.821 1.00 91.38 194 CYS A CA 1
ATOM 1574 C C . CYS A 1 194 ? -36.265 10.279 19.075 1.00 91.38 194 CYS A C 1
ATOM 1576 O O . CYS A 1 194 ? -36.777 9.243 18.640 1.00 91.38 194 CYS A O 1
ATOM 1578 N N . PRO A 1 195 ? -35.114 10.258 19.772 1.00 92.56 195 PRO A N 1
ATOM 1579 C CA . PRO A 1 195 ? -34.400 9.020 20.059 1.00 92.56 195 PRO A CA 1
ATOM 1580 C C . PRO A 1 195 ? -35.181 8.127 21.034 1.00 92.56 195 PRO A C 1
ATOM 1582 O O . PRO A 1 195 ? -35.786 8.604 21.995 1.00 92.56 195 PRO A O 1
ATOM 1585 N N . VAL A 1 196 ? -35.124 6.816 20.805 1.00 93.88 196 VAL A N 1
ATOM 1586 C CA . VAL A 1 196 ? -35.728 5.778 21.652 1.00 93.88 196 VAL A CA 1
ATOM 1587 C C . VAL A 1 196 ? -34.835 4.544 21.664 1.00 93.88 196 VAL A C 1
ATOM 1589 O O . VAL A 1 196 ? -34.214 4.217 20.652 1.00 93.88 196 VAL A O 1
ATOM 1592 N N . ILE A 1 197 ? -34.761 3.864 22.807 1.00 92.25 197 ILE A N 1
ATOM 1593 C CA . ILE A 1 197 ? -34.084 2.573 22.937 1.00 92.25 197 ILE A CA 1
ATOM 1594 C C . ILE A 1 197 ? -35.141 1.473 22.858 1.00 92.25 197 ILE A C 1
ATOM 1596 O O . ILE A 1 197 ? -36.062 1.417 23.674 1.00 92.25 197 ILE A O 1
ATOM 1600 N N . PHE A 1 198 ? -34.980 0.572 21.891 1.00 89.56 198 PHE A N 1
ATOM 1601 C CA . PHE A 1 198 ? -35.770 -0.649 21.818 1.00 89.56 198 PHE A CA 1
ATOM 1602 C C . PHE A 1 198 ? -35.122 -1.745 22.638 1.00 89.56 198 PHE A C 1
ATOM 1604 O O . PHE A 1 198 ? -34.039 -2.228 22.301 1.00 89.56 198 PHE A O 1
ATOM 1611 N N . THR A 1 199 ? -35.807 -2.173 23.688 1.00 86.44 199 THR A N 1
ATOM 1612 C CA . THR A 1 199 ? -35.391 -3.352 24.446 1.00 86.44 199 THR A CA 1
ATOM 1613 C C . THR A 1 199 ? -36.138 -4.591 23.937 1.00 86.44 199 THR A C 1
ATOM 1615 O O . THR A 1 199 ? -37.156 -4.491 23.251 1.00 86.44 199 THR A O 1
ATOM 1618 N N . ASP A 1 200 ? -35.568 -5.775 24.169 1.00 80.19 200 ASP A N 1
ATOM 1619 C CA . ASP A 1 200 ? -36.142 -7.088 23.820 1.00 80.19 200 ASP A CA 1
ATOM 1620 C C . ASP A 1 200 ? -36.429 -7.359 22.322 1.00 80.19 200 ASP A C 1
ATOM 1622 O O . ASP A 1 200 ? -37.029 -8.373 21.979 1.00 80.19 200 ASP A O 1
ATOM 1626 N N . SER A 1 201 ? -35.948 -6.519 21.394 1.00 82.06 201 SER A N 1
ATOM 1627 C CA . SER A 1 201 ? -36.200 -6.696 19.947 1.00 82.06 201 SER A CA 1
ATOM 1628 C C . SER A 1 201 ? -35.218 -7.648 19.257 1.00 82.06 201 SER A C 1
ATOM 1630 O O . SER A 1 201 ? -35.589 -8.395 18.354 1.00 82.06 201 SER A O 1
ATOM 1632 N N . ILE A 1 202 ? -33.956 -7.643 19.691 1.00 87.00 202 ILE A N 1
ATOM 1633 C CA . ILE A 1 202 ? -32.868 -8.402 19.055 1.00 87.00 202 ILE A CA 1
ATOM 1634 C C . ILE A 1 202 ? -32.376 -9.575 19.905 1.00 87.00 202 ILE A C 1
ATOM 1636 O O . ILE A 1 202 ? -31.406 -10.227 19.543 1.00 87.00 202 ILE A O 1
ATOM 1640 N N . GLY A 1 203 ? -33.034 -9.872 21.032 1.00 83.38 203 GLY A N 1
ATOM 1641 C CA . GLY A 1 203 ? -32.571 -10.887 21.991 1.00 83.38 203 GLY A CA 1
ATOM 1642 C C . GLY A 1 203 ? -32.447 -12.302 21.408 1.00 83.38 203 GLY A C 1
ATOM 1643 O O . GLY A 1 203 ? -31.679 -13.114 21.911 1.00 83.38 203 GLY A O 1
ATOM 1644 N N . HIS A 1 204 ? -33.161 -12.587 20.319 1.00 83.88 204 HIS A N 1
ATOM 1645 C CA . HIS A 1 204 ? -33.104 -13.857 19.594 1.00 83.88 204 HIS A CA 1
ATOM 1646 C C . HIS A 1 204 ? -32.009 -13.901 18.512 1.00 83.88 204 HIS A C 1
ATOM 1648 O O . HIS A 1 204 ? -31.871 -14.914 17.825 1.00 83.88 204 HIS A O 1
ATOM 1654 N N . TRP A 1 205 ? -31.258 -12.815 18.297 1.00 87.25 205 TRP A N 1
ATOM 1655 C CA . TRP A 1 205 ? -30.241 -12.767 17.251 1.00 87.25 205 TRP A CA 1
ATOM 1656 C C . TRP A 1 205 ? -29.107 -13.758 17.550 1.00 87.25 205 TRP A C 1
ATOM 1658 O O . TRP A 1 205 ? -28.560 -13.738 18.655 1.00 87.25 205 TRP A O 1
ATOM 1668 N N . PRO A 1 206 ? -28.668 -14.574 16.569 1.00 81.75 206 PRO A N 1
ATOM 1669 C CA . PRO A 1 206 ? -27.579 -15.533 16.771 1.00 81.75 206 PRO A CA 1
ATOM 1670 C C . PRO A 1 206 ? -26.273 -14.892 17.256 1.00 81.75 206 PRO A C 1
ATOM 1672 O O . PRO A 1 206 ? -25.514 -15.524 17.988 1.00 81.75 206 PRO A O 1
ATOM 1675 N N . ALA A 1 207 ? -26.041 -13.621 16.905 1.00 81.75 207 ALA A N 1
ATOM 1676 C CA . ALA A 1 207 ? -24.891 -12.829 17.343 1.00 81.75 207 ALA A CA 1
ATOM 1677 C C . ALA A 1 207 ? -24.833 -12.598 18.866 1.00 81.75 207 ALA A C 1
ATOM 1679 O O . ALA A 1 207 ? -23.759 -12.328 19.392 1.00 81.75 207 ALA A O 1
ATOM 1680 N N . LEU A 1 208 ? -25.967 -12.713 19.566 1.00 80.31 208 LEU A N 1
ATOM 1681 C CA . LEU A 1 208 ? -26.048 -12.637 21.027 1.00 80.31 208 LEU A CA 1
ATOM 1682 C C . LEU A 1 208 ? -26.016 -14.020 21.692 1.00 80.31 208 LEU A C 1
ATOM 1684 O O . LEU A 1 208 ? -26.031 -14.119 22.918 1.00 80.31 208 LEU A O 1
ATOM 1688 N N . SER A 1 209 ? -25.982 -15.101 20.908 1.00 79.88 209 SER A N 1
ATOM 1689 C CA . SER A 1 209 ? -25.864 -16.448 21.453 1.00 79.88 209 SER A CA 1
ATOM 1690 C C . SER A 1 209 ? -24.424 -16.736 21.883 1.00 79.88 209 SER A C 1
ATOM 1692 O O . SER A 1 209 ? -23.463 -16.296 21.258 1.00 79.88 209 SER A O 1
ATOM 1694 N N . SER A 1 210 ? -24.256 -17.542 22.931 1.00 75.69 210 SER A N 1
ATOM 1695 C CA . SER A 1 210 ? -22.942 -18.010 23.391 1.00 75.69 210 SER A CA 1
ATOM 1696 C C . SER A 1 210 ? -22.303 -19.055 22.467 1.00 75.69 210 SER A C 1
ATOM 1698 O O . SER A 1 210 ? -21.210 -19.548 22.752 1.00 75.69 210 SER A O 1
ATOM 1700 N N . LYS A 1 211 ? -22.978 -19.431 21.372 1.00 65.75 211 LYS A N 1
ATOM 1701 C CA . LYS A 1 211 ? -22.488 -20.432 20.429 1.00 65.75 211 LYS A CA 1
ATOM 1702 C C . LYS A 1 211 ? -21.795 -19.737 19.253 1.00 65.75 211 LYS A C 1
ATOM 1704 O O . LYS A 1 211 ? -22.454 -18.997 18.527 1.00 65.75 211 LYS A O 1
ATOM 1709 N N . PRO A 1 212 ? -20.495 -19.989 19.022 1.00 61.75 212 PRO A N 1
ATOM 1710 C CA . PRO A 1 212 ? -19.831 -19.510 17.819 1.00 61.75 212 PRO A CA 1
ATOM 1711 C C . PRO A 1 212 ? -20.455 -20.167 16.583 1.00 61.75 212 PRO A C 1
ATOM 1713 O O . PRO A 1 212 ? -20.866 -21.331 16.629 1.00 61.75 212 PRO A O 1
ATOM 1716 N N . TRP A 1 213 ? -20.515 -19.413 15.486 1.00 64.69 213 TRP A N 1
ATOM 1717 C CA . TRP A 1 213 ? -20.958 -19.904 14.183 1.00 64.69 213 TRP A CA 1
ATOM 1718 C C . TRP A 1 213 ? -20.110 -21.125 13.786 1.00 64.69 213 TRP A C 1
ATOM 1720 O O . TRP A 1 213 ? -18.881 -21.038 13.770 1.00 64.69 213 TRP A O 1
ATOM 1730 N N . ARG A 1 214 ? -20.767 -22.265 13.542 1.00 53.28 214 ARG A N 1
ATOM 1731 C CA . ARG A 1 214 ? -20.163 -23.487 12.989 1.00 53.28 214 ARG A CA 1
ATOM 1732 C C . ARG A 1 214 ? -20.530 -23.626 11.524 1.00 53.28 214 ARG A C 1
ATOM 1734 O O . ARG A 1 214 ? -21.687 -23.280 11.200 1.00 53.28 214 ARG A O 1
#

InterPro domains:
  IPR056520 KDM8, N-terminal [PF24472] (69-143)

Secondary structure (DSSP, 8-state):
--EEE---GGGS-HHHHHHHHTSPPEEES---TTS-HHHHHHHHHHHHTTTS-----HHHHHHHHHHHHHHHHHHHTSS-GGGS-HHHHHHHHHHHHHHHHHHHTSSS--HHHHHHHHHHHHHHS---TTTHHHHHHHHHHHHHHHHHHHHHHHHHTTS-----------SSPPEEESS--HHHHIIIIITTT--EEE-SSSTT-GGGSSSPP-

Radius of gyration: 26.2 Å; chains: 1; bounding box: 72×39×64 Å

Sequence (214 aa):
MSERVKFRFDLFDPDIAQILKDCSYISLPFVLSGVNDEVNRLLTGCGEVFFDRNTKDLIQCRNDLKIVLDITWEKLNTGHWKDVNINWRYVYTLASLFKVLCLLSAKDVDRKDIIKICDMGLLMGAPLMKNILSKIASKVSSMILLEENQDWISQAKKLKFSPASEDVQLKYVIKEEKNLSQEEFLKKYLEKSCPVIFTDSIGHWPALSSKPWR

Organism: Araneus ventricosus (NCBI:txid182803)

Foldseek 3Di:
DWDFFAFDLVLADPQLSVLSVLFGTDTPQADQPPDDPVLSVLLRLLVCVGTPPDPDDLVVSLVSLVVSLVVLVCQCPPDDNVPRDLSSQQSLLSSLVSNLSSQRSDPDDDLVVNLVSLVCNVVRHDQHRNNSSVSVNVVSVVVVVVVVVVVVVVVVVVVPPDVPPPPPPDPDDAEEDEPQDPVNCVVVDVVVVGDHHYPPPCCPPVVNDPDPDD